Protein 7BCV (pdb70)

Secondary structure (DSSP, 8-state):
--SS-GGGSS--HHHHHHHHHHHHHHHHHH--GGGTSEEEPP--SS--EEEEEEEEEE---STT--EEEEEEEEPEEEEEEEEEEHHHHHHHTTT-S----HHHHHHHHHHHHHHHHHHHH-BTTTTBPPTTTT--SPPEEPPSSGGGHHHHHHHHHHHHHHTT--S-EEEEE-HHHHHHHHT-BSSSSBHHHHHHHHHSS--EEE-TT-SSEEEEE--SSSEEEEEEEEEEEEEEEE-SSEEEEEEEEEEEEEE--SSSEEEEE-

Organism: Brevibacterium linens (NCBI:txid1703)

Nearest PDB structures (foldseek):
  7bcv-assembly1_A  TM=1.004E+00  e=4.936E-55  Brevibacterium linens
  8dn9-assembly1_A  TM=9.738E-01  e=2.505E-32  Acidipropionibacterium acidipropionici ATCC 4875
  7oe2-assembly1_A  TM=9.614E-01  e=1.376E-31  Haliangium ochraceum DSM 14365
  7kq5-assembly1_A  TM=9.221E-01  e=4.057E-28  Thermotoga maritima MSB8
  7lil-assembly1_A  TM=8.581E-01  e=3.964E-26  Thermotoga maritima MSB8

GO terms:
  GO:0140737 encapsulin nanocompartment (C, IDA)
  GO:0140737 encapsulin nanocompartment (C, EXP)

Radius of gyration: 22.16 Å; Cα contacts (8 Å, |Δi|>4): 551; chains: 1; bounding box: 71×63×32 Å

B-factor: mean 16.83, std 9.74, range [5.9, 47.53]

Sequence (266 aa):
VNNLYRELAPIPGPAWAEIEEEARRTFKRNIAGRRIVDVAGPTGFETSAVTTGHIRDVQSETSGLQVKQRIVQEYIELRTPFTVTRQAIDDVARGSGDSDWQPVKDAATTIAMAEDRAILHGLDAAGIGGIVPGSSNAAVAIPDAVEDFADAVAQALSVLRTVGVDGPYSLLLSSAEYTKVSESTDHGYPIREHLSRQLGAGEIIWAPALEGALLVSTRGGDYELHLGQDLSIGYYSHDSETVELYLQETFGFLALTDESSVPLSL

Solvent-accessible surface area: 13448 Å² total; per-residue (Å²): 124,98,94,25,94,62,126,113,11,38,14,64,49,90,0,25,53,61,0,51,107,18,0,118,145,3,12,157,153,12,19,0,0,43,125,10,10,58,59,46,39,85,92,24,73,143,37,74,42,21,72,44,58,119,95,116,107,55,156,36,152,90,116,89,93,161,52,101,98,172,61,74,17,126,32,21,105,28,118,17,88,9,68,0,66,62,112,9,0,65,38,17,87,180,68,34,81,125,17,88,23,88,39,0,89,71,7,0,44,76,0,0,49,33,0,0,117,3,0,0,47,12,68,134,107,46,56,1,41,1,3,34,90,31,20,81,16,85,56,18,72,23,41,149,42,25,86,63,0,19,88,2,0,40,99,0,26,38,44,0,163,112,60,55,0,112,24,61,29,2,0,0,0,6,48,61,7,54,65,98,0,55,137,28,76,50,140,73,73,58,4,67,85,22,0,35,154,61,9,55,106,14,70,12,1,69,0,18,10,13,123,8,4,0,0,0,2,45,101,48,46,6,6,55,0,35,5,0,25,54,6,20,4,0,22,144,50,80,84,90,124,40,0,47,0,8,0,6,0,3,0,0,1,21,34,92,32,76,61,0,1,0,15,2,49,163

Structure (mmCIF, N/CA/C/O backbone):
data_7BCV
#
_entry.id   7BCV
#
_cell.length_a   1.00
_cell.length_b   1.00
_cell.length_c   1.00
_cell.angle_alpha   90.00
_cell.angle_beta   90.00
_cell.angle_gamma   90.00
#
_symmetry.space_group_name_H-M   'P 1'
#
loop_
_atom_site.group_PDB
_atom_site.id
_atom_site.type_symbol
_atom_site.label_atom_id
_atom_site.label_alt_id
_atom_site.label_comp_id
_atom_site.label_asym_id
_atom_site.label_entity_id
_atom_site.label_seq_id
_atom_site.pdbx_PDB_ins_code
_atom_site.Cartn_x
_atom_site.Cartn_y
_atom_site.Cartn_z
_atom_site.occupancy
_atom_site.B_iso_or_equiv
_atom_site.auth_seq_id
_atom_site.auth_comp_id
_atom_site.auth_asym_id
_atom_site.auth_atom_id
_atom_site.pdbx_PDB_model_num
ATOM 1 N N . VAL A 1 1 ? 1.402 -23.600 84.453 1.00 8.70 1 VAL A N 1
ATOM 2 C CA . VAL A 1 1 ? 0.502 -23.571 85.589 1.00 8.70 1 VAL A CA 1
ATOM 3 C C . VAL A 1 1 ? 0.637 -22.200 86.271 1.00 8.70 1 VAL A C 1
ATOM 4 O O . VAL A 1 1 ? 1.667 -21.547 86.159 1.00 8.70 1 VAL A O 1
ATOM 8 N N . ASN A 1 2 ? -0.422 -21.742 86.924 1.00 7.79 2 ASN A N 1
ATOM 9 C CA . ASN A 1 2 ? -0.408 -20.531 87.738 1.00 7.79 2 ASN A CA 1
ATOM 10 C C . ASN A 1 2 ? -0.700 -20.945 89.184 1.00 7.79 2 ASN A C 1
ATOM 11 O O . ASN A 1 2 ? -0.664 -22.130 89.508 1.00 7.79 2 ASN A O 1
ATOM 16 N N . ASN A 1 3 ? -0.952 -19.965 90.062 1.00 7.51 3 ASN A N 1
ATOM 17 C CA . ASN A 1 3 ? -1.054 -20.250 91.493 1.00 7.51 3 ASN A CA 1
ATOM 18 C C . ASN A 1 3 ? -2.273 -21.090 91.853 1.00 7.51 3 ASN A C 1
ATOM 19 O O . ASN A 1 3 ? -2.227 -21.833 92.834 1.00 7.51 3 ASN A O 1
ATOM 24 N N . LEU A 1 4 ? -3.351 -20.989 91.089 1.00 7.79 4 LEU A N 1
ATOM 25 C CA . LEU A 1 4 ? -4.369 -22.034 91.054 1.00 7.79 4 LEU A CA 1
ATOM 26 C C . LEU A 1 4 ? -3.738 -23.217 90.339 1.00 7.79 4 LEU A C 1
ATOM 27 O O . LEU A 1 4 ? -3.353 -23.118 89.175 1.00 7.79 4 LEU A O 1
ATOM 32 N N . TYR A 1 5 ? -3.604 -24.342 91.019 1.00 7.15 5 TYR A N 1
ATOM 33 C CA . TYR A 1 5 ? -2.888 -25.473 90.427 1.00 7.15 5 TYR A CA 1
ATOM 34 C C . TYR A 1 5 ? -3.890 -26.411 89.763 1.00 7.15 5 TYR A C 1
ATOM 35 O O . TYR A 1 5 ? -4.041 -27.575 90.125 1.00 7.15 5 TYR A O 1
ATOM 44 N N . ARG A 1 6 ? -4.572 -25.867 88.758 1.00 8.69 6 ARG A N 1
ATOM 45 C CA . ARG A 1 6 ? -5.728 -26.531 88.169 1.00 8.69 6 ARG A CA 1
ATOM 46 C C . ARG A 1 6 ? -5.346 -27.787 87.405 1.00 8.69 6 ARG A C 1
ATOM 47 O O . ARG A 1 6 ? -6.085 -28.772 87.441 1.00 8.69 6 ARG A O 1
ATOM 55 N N . GLU A 1 7 ? -4.187 -27.781 86.753 1.00 9.10 7 GLU A N 1
ATOM 56 C CA . GLU A 1 7 ? -3.709 -28.903 85.960 1.00 9.10 7 GLU A CA 1
ATOM 57 C C . GLU A 1 7 ? -3.298 -30.106 86.803 1.00 9.10 7 GLU A C 1
ATOM 58 O O . GLU A 1 7 ? -3.140 -31.194 86.251 1.00 9.10 7 GLU A O 1
ATOM 64 N N . LEU A 1 8 ? -3.154 -29.948 88.113 1.00 6.69 8 LEU A N 1
ATOM 65 C CA . LEU A 1 8 ? -2.871 -31.054 89.014 1.00 6.69 8 LEU A CA 1
ATOM 66 C C . LEU A 1 8 ? -4.118 -31.680 89.627 1.00 6.69 8 LEU A C 1
ATOM 67 O O . LEU A 1 8 ? -4.021 -32.761 90.207 1.00 6.69 8 LEU A O 1
ATOM 72 N N . ALA A 1 9 ? -5.269 -31.036 89.523 1.00 5.94 9 ALA A N 1
ATOM 73 C CA . ALA A 1 9 ? -6.509 -31.602 90.042 1.00 5.94 9 ALA A CA 1
ATOM 74 C C . ALA A 1 9 ? -6.948 -32.782 89.179 1.00 5.94 9 ALA A C 1
ATOM 75 O O . ALA A 1 9 ? -6.941 -32.673 87.952 1.00 5.94 9 ALA A O 1
ATOM 77 N N . PRO A 1 10 ? -7.327 -33.925 89.778 1.00 5.90 10 PRO A N 1
ATOM 78 C CA . PRO A 1 10 ? -7.877 -35.053 88.996 1.00 5.90 10 PRO A CA 1
ATOM 79 C C . PRO A 1 10 ? -9.341 -34.828 88.640 1.00 5.90 10 PRO A C 1
ATOM 80 O O . PRO A 1 10 ? -10.256 -35.509 89.093 1.00 5.90 10 PRO A O 1
ATOM 84 N N . ILE A 1 11 ? -9.572 -33.830 87.795 1.00 6.00 11 ILE A N 1
ATOM 85 C CA . ILE A 1 11 ? -10.910 -33.394 87.435 1.00 6.00 11 ILE A CA 1
ATOM 86 C C . ILE A 1 11 ? -10.912 -33.193 85.927 1.00 6.00 11 ILE A C 1
ATOM 87 O O . ILE A 1 11 ? -10.171 -32.352 85.419 1.00 6.00 11 ILE A O 1
ATOM 92 N N . PRO A 1 12 ? -11.692 -33.951 85.166 1.00 6.78 12 PRO A N 1
ATOM 93 C CA . PRO A 1 12 ? -11.787 -33.705 83.726 1.00 6.78 12 PRO A CA 1
ATOM 94 C C . PRO A 1 12 ? -12.521 -32.408 83.432 1.00 6.78 12 PRO A C 1
ATOM 95 O O . PRO A 1 12 ? -13.239 -31.861 84.267 1.00 6.78 12 PRO A O 1
ATOM 99 N N . GLY A 1 13 ? -12.281 -31.913 82.219 1.00 7.86 13 GLY A N 1
ATOM 100 C CA . GLY A 1 13 ? -12.880 -30.714 81.666 1.00 7.86 13 GLY A CA 1
ATOM 101 C C . GLY A 1 13 ? -14.370 -30.486 81.886 1.00 7.86 13 GLY A C 1
ATOM 102 O O . GLY A 1 13 ? -14.765 -29.428 82.376 1.00 7.86 13 GLY A O 1
ATOM 103 N N . PRO A 1 14 ? -15.222 -31.462 81.540 1.00 8.10 14 PRO A N 1
ATOM 104 C CA . PRO A 1 14 ? -16.663 -31.282 81.792 1.00 8.10 14 PRO A CA 1
ATOM 105 C C . PRO A 1 14 ? -17.058 -31.284 83.257 1.00 8.10 14 PRO A C 1
ATOM 106 O O . PRO A 1 14 ? -18.044 -30.628 83.601 1.00 8.10 14 PRO A O 1
ATOM 110 N N . ALA A 1 15 ? -16.343 -31.990 84.129 1.00 7.73 15 ALA A N 1
ATOM 111 C CA . ALA A 1 15 ? -16.594 -31.836 85.556 1.00 7.73 15 ALA A CA 1
ATOM 112 C C . ALA A 1 15 ? -16.155 -30.462 86.055 1.00 7.73 15 ALA A C 1
ATOM 113 O O . ALA A 1 15 ? -16.838 -29.875 86.906 1.00 7.73 15 ALA A O 1
ATOM 115 N N . TRP A 1 16 ? -15.048 -29.936 85.515 1.00 8.04 16 TRP A N 1
ATOM 116 C CA . TRP A 1 16 ? -14.628 -28.567 85.807 1.00 8.04 16 TRP A CA 1
ATOM 117 C C . TRP A 1 16 ? -15.685 -27.557 85.390 1.00 8.04 16 TRP A C 1
ATOM 118 O O . TRP A 1 16 ? -15.942 -26.598 86.118 1.00 8.04 16 TRP A O 1
ATOM 129 N N . ALA A 1 17 ? -16.294 -27.760 84.219 1.00 9.38 17 ALA A N 1
ATOM 130 C CA . ALA A 1 17 ? -17.321 -26.850 83.724 1.00 9.38 17 ALA A CA 1
ATOM 131 C C . ALA A 1 17 ? -18.550 -26.848 84.624 1.00 9.38 17 ALA A C 1
ATOM 132 O O . ALA A 1 17 ? -19.135 -25.792 84.867 1.00 9.38 17 ALA A O 1
ATOM 134 N N . GLU A 1 18 ? -18.915 -28.006 85.171 1.00 9.76 18 GLU A N 1
ATOM 135 C CA . GLU A 1 18 ? -20.067 -28.077 86.062 1.00 9.76 18 GLU A CA 1
ATOM 136 C C . GLU A 1 18 ? -19.786 -27.412 87.407 1.00 9.76 18 GLU A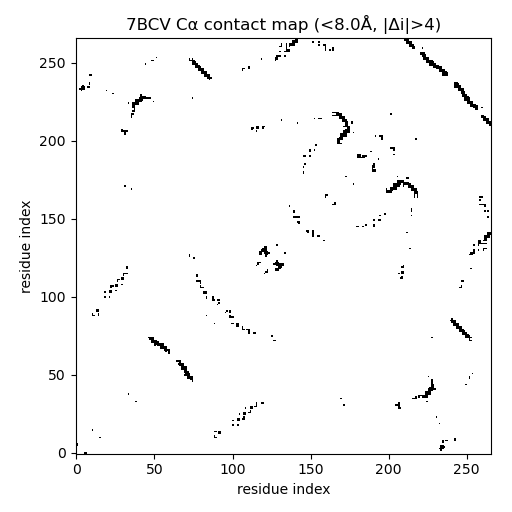 C 1
ATOM 137 O O . GLU A 1 18 ? -20.655 -26.712 87.948 1.00 9.76 18 GLU A O 1
ATOM 143 N N . ILE A 1 19 ? -18.576 -27.609 87.948 1.00 9.27 19 ILE A N 1
ATOM 144 C CA . ILE A 1 19 ? -18.196 -26.961 89.203 1.00 9.27 19 ILE A CA 1
ATOM 145 C C . ILE A 1 19 ? -18.147 -25.450 89.030 1.00 9.27 19 ILE A C 1
ATOM 146 O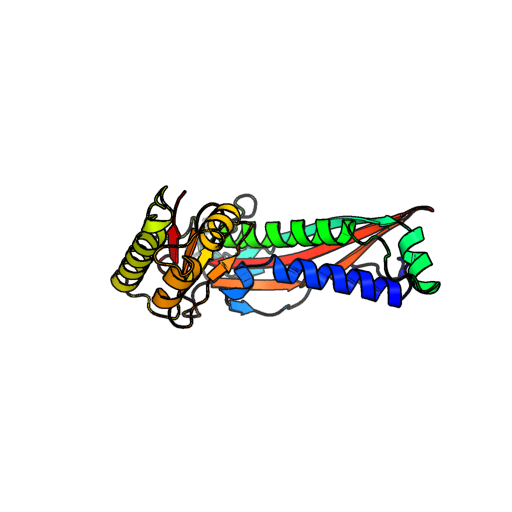 O . ILE A 1 19 ? -18.665 -24.697 89.868 1.00 9.27 19 ILE A O 1
ATOM 151 N N . GLU A 1 20 ? -17.554 -24.998 87.920 1.00 11.33 20 GLU A N 1
ATOM 152 C CA . GLU A 1 20 ? -17.513 -23.585 87.573 1.00 11.33 20 GLU A CA 1
ATOM 153 C C . GLU A 1 20 ? -18.902 -22.993 87.440 1.00 11.33 20 GLU A C 1
ATOM 154 O O . GLU A 1 20 ? -19.153 -21.911 87.962 1.00 11.33 20 GLU A O 1
ATOM 160 N N . GLU A 1 21 ? -19.818 -23.695 86.765 1.00 13.40 21 GLU A N 1
ATOM 161 C CA . GLU A 1 21 ? -21.156 -23.159 86.541 1.00 13.40 21 GLU A CA 1
ATOM 162 C C . GLU A 1 21 ? -21.934 -23.034 87.843 1.00 13.40 21 GLU A C 1
ATOM 163 O O . GLU A 1 21 ? -22.601 -22.017 88.066 1.00 13.40 21 GLU A O 1
ATOM 169 N N . GLU A 1 22 ? -21.816 -24.030 88.729 1.00 12.60 22 GLU A N 1
ATOM 170 C CA . GLU A 1 22 ? -22.466 -23.933 90.031 1.00 12.60 22 GLU A CA 1
ATOM 171 C C . GLU A 1 22 ? -21.885 -22.797 90.870 1.00 12.60 22 GLU A C 1
ATOM 172 O O . GLU A 1 22 ? -22.643 -22.034 91.485 1.00 12.60 22 GLU A O 1
ATOM 178 N N . ALA A 1 23 ? -20.554 -22.636 90.848 1.00 11.39 23 ALA A N 1
ATOM 179 C CA . ALA A 1 23 ? -19.893 -21.549 91.568 1.00 11.39 23 ALA A CA 1
ATOM 180 C C . ALA A 1 23 ? -20.338 -20.173 91.070 1.00 11.39 23 ALA A C 1
ATOM 181 O O . ALA A 1 23 ? -20.723 -19.321 91.876 1.00 11.39 23 ALA A O 1
ATOM 183 N N . ARG A 1 24 ? -20.319 -19.954 89.745 1.00 13.80 24 ARG A N 1
ATOM 184 C CA . ARG A 1 24 ? -20.709 -18.661 89.178 1.00 13.80 24 ARG A CA 1
ATOM 185 C C . ARG A 1 24 ? -22.171 -18.346 89.431 1.00 13.80 24 ARG A C 1
ATOM 186 O O . ARG A 1 24 ? -22.499 -17.219 89.810 1.00 13.80 24 ARG A O 1
ATOM 194 N N . ARG A 1 25 ? -23.048 -19.323 89.208 1.00 14.12 25 ARG A N 1
ATOM 195 C CA . ARG A 1 25 ? -24.481 -19.133 89.379 1.00 14.12 25 ARG A CA 1
ATOM 196 C C . ARG A 1 25 ? -24.843 -18.831 90.828 1.00 14.12 25 ARG A C 1
ATOM 197 O O . ARG A 1 25 ? -25.643 -17.927 91.089 1.00 14.12 25 ARG A O 1
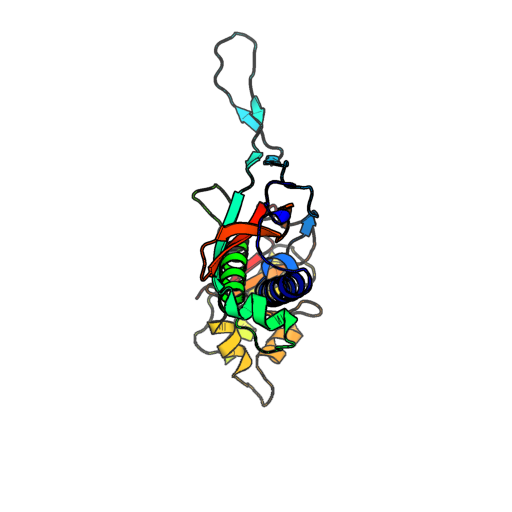ATOM 205 N N . THR A 1 26 ? -24.236 -19.540 91.784 1.00 12.46 26 THR A N 1
ATOM 206 C CA . THR A 1 26 ? -24.542 -19.282 93.183 1.00 12.46 26 THR A CA 1
ATOM 207 C C . THR A 1 26 ? -23.943 -17.962 93.652 1.00 12.46 26 THR A C 1
ATOM 208 O O . THR A 1 26 ? -24.595 -17.216 94.390 1.00 12.46 26 THR A O 1
ATOM 212 N N . PHE A 1 27 ? -22.737 -17.636 93.183 1.00 12.44 27 PHE A N 1
ATOM 213 C CA . PHE A 1 27 ? -22.069 -16.404 93.586 1.00 12.44 27 PHE A CA 1
ATOM 214 C C . PHE A 1 27 ? -22.822 -15.167 93.110 1.00 12.44 27 PHE A C 1
ATOM 215 O O . PHE A 1 27 ? -23.027 -14.230 93.885 1.00 12.44 27 PHE A O 1
ATOM 223 N N . LYS A 1 28 ? -23.260 -15.169 91.851 1.00 15.14 28 LYS A N 1
ATOM 224 C CA . LYS A 1 28 ? -23.918 -14.011 91.259 1.00 15.14 28 LYS A CA 1
ATOM 225 C C . LYS A 1 28 ? -25.256 -13.695 91.925 1.00 15.14 28 LYS A C 1
ATOM 226 O O . LYS A 1 28 ? -25.571 -12.522 92.136 1.00 15.14 28 LYS A O 1
ATOM 232 N N . ARG A 1 29 ? -26.039 -14.710 92.288 1.00 17.14 29 ARG A N 1
ATOM 233 C CA . ARG A 1 29 ? -27.308 -14.484 92.970 1.00 17.14 29 ARG A CA 1
ATOM 234 C C . ARG A 1 29 ? -27.145 -13.992 94.404 1.00 17.14 29 ARG A C 1
ATOM 235 O O . ARG A 1 29 ? -28.091 -13.429 94.952 1.00 17.14 29 ARG A O 1
ATOM 243 N N . ASN A 1 30 ? -25.983 -14.171 95.019 1.00 15.07 30 ASN A N 1
ATOM 244 C CA . ASN A 1 30 ? -25.786 -13.778 96.402 1.00 15.07 30 ASN A CA 1
ATOM 245 C C . ASN A 1 30 ? -24.952 -12.518 96.568 1.00 15.07 30 ASN A C 1
ATOM 246 O O . ASN A 1 30 ? -24.798 -12.059 97.699 1.00 15.07 30 ASN A O 1
ATOM 251 N N . ILE A 1 31 ? -24.393 -11.955 95.498 1.00 15.79 31 ILE A N 1
ATOM 252 C CA . ILE A 1 31 ? -23.659 -10.701 95.608 1.00 15.79 31 ILE A CA 1
ATOM 253 C C . ILE A 1 31 ? -24.616 -9.543 95.383 1.00 15.79 31 ILE A C 1
ATOM 254 O O . ILE A 1 31 ? -25.403 -9.535 94.429 1.00 15.79 31 ILE A O 1
ATOM 259 N N . ALA A 1 32 ? -24.579 -8.582 96.291 1.00 16.71 32 ALA A N 1
ATOM 260 C CA . ALA A 1 32 ? -25.416 -7.405 96.196 1.00 16.71 32 ALA A CA 1
ATOM 261 C C . ALA A 1 32 ? -24.626 -6.121 96.074 1.00 16.71 32 ALA A C 1
ATOM 262 O O . ALA A 1 32 ? -25.128 -5.169 95.473 1.00 16.71 32 ALA A O 1
ATOM 264 N N . GLY A 1 33 ? -23.399 -6.082 96.595 1.00 16.46 33 GLY A N 1
ATOM 265 C CA . GLY A 1 33 ? -22.602 -4.873 96.538 1.00 16.46 33 GLY A CA 1
ATOM 266 C C . GLY A 1 33 ? -22.143 -4.515 95.144 1.00 16.46 33 GLY A C 1
ATOM 267 O O . GLY A 1 33 ? -21.987 -3.337 94.832 1.00 16.46 33 GLY A O 1
ATOM 268 N N . ARG A 1 34 ? -21.977 -5.509 94.275 1.00 15.43 34 ARG A N 1
ATOM 269 C CA . ARG A 1 34 ? -21.502 -5.244 92.924 1.00 15.43 34 ARG A CA 1
ATOM 270 C C . ARG A 1 34 ? -22.535 -4.530 92.067 1.00 15.43 34 ARG A C 1
ATOM 271 O O . ARG A 1 34 ? -22.170 -3.940 91.048 1.00 15.43 34 ARG A O 1
ATOM 279 N N . ARG A 1 35 ? -23.806 -4.570 92.455 1.00 18.22 35 ARG A N 1
ATOM 280 C CA . ARG A 1 35 ? -24.863 -3.919 91.702 1.00 18.22 35 ARG A CA 1
ATOM 281 C C . ARG A 1 35 ? -24.997 -2.435 92.009 1.00 18.22 35 ARG A C 1
ATOM 282 O O . ARG A 1 35 ? -25.651 -1.722 91.246 1.00 18.22 35 ARG A O 1
ATOM 290 N N . ILE A 1 36 ? -24.385 -1.948 93.086 1.00 16.85 36 ILE A N 1
ATOM 291 C CA . ILE A 1 36 ? -24.475 -0.543 93.457 1.00 16.85 36 ILE A CA 1
ATOM 292 C C . ILE A 1 36 ? -23.134 0.170 93.413 1.00 16.85 36 ILE A C 1
ATOM 293 O O . ILE A 1 36 ? -23.096 1.391 93.547 1.00 16.85 36 ILE A O 1
ATOM 298 N N . VAL A 1 37 ? -22.043 -0.544 93.202 1.00 14.71 37 VAL A N 1
ATOM 299 C CA . VAL A 1 37 ? -20.703 0.004 93.336 1.00 14.71 37 VAL A CA 1
ATOM 300 C C . VAL A 1 37 ? -20.056 0.006 91.957 1.00 14.71 37 VAL A C 1
ATOM 301 O O . VAL A 1 37 ? -20.277 -0.916 91.166 1.00 14.71 37 VAL A O 1
ATOM 305 N N . ASP A 1 38 ? -19.334 1.081 91.633 1.00 14.80 38 ASP A N 1
ATOM 306 C CA . ASP A 1 38 ? -18.479 1.085 90.451 1.00 14.80 38 ASP A CA 1
ATOM 307 C C . ASP A 1 38 ? -17.419 -0.000 90.585 1.00 14.80 38 ASP A C 1
ATOM 308 O O . ASP A 1 38 ? -16.687 -0.038 91.574 1.00 14.80 38 ASP A O 1
ATOM 313 N N . VAL A 1 39 ? -17.354 -0.891 89.605 1.00 13.10 39 VAL A N 1
ATOM 314 C CA . VAL A 1 39 ? -16.468 -2.048 89.645 1.00 13.10 39 VAL A CA 1
ATOM 315 C C . VAL A 1 39 ? -15.363 -1.816 88.625 1.00 13.10 39 VAL A C 1
ATOM 316 O O . VAL A 1 39 ? -15.563 -2.010 87.422 1.00 13.10 39 VAL A O 1
ATOM 320 N N . ALA A 1 40 ? -14.204 -1.370 89.098 1.00 13.14 40 ALA A N 1
ATOM 321 C CA . ALA A 1 40 ? -13.004 -1.389 88.277 1.00 13.14 40 ALA A CA 1
ATOM 322 C C . ALA A 1 40 ? -12.600 -2.837 88.056 1.00 13.14 40 ALA A C 1
ATOM 323 O O . ALA A 1 40 ? -12.424 -3.587 89.020 1.00 13.14 40 ALA A O 1
ATOM 325 N N . GLY A 1 41 ? -12.491 -3.234 86.784 1.00 14.55 41 GLY A N 1
ATOM 326 C CA . GLY A 1 41 ? -12.436 -4.626 86.380 1.00 14.55 41 GLY A CA 1
ATOM 327 C C . GLY A 1 41 ? -11.227 -5.362 86.901 1.00 14.55 41 GLY A C 1
ATOM 328 O O . GLY A 1 41 ? -10.313 -4.753 87.464 1.00 14.55 41 GLY A O 1
ATOM 329 N N . PRO A 1 42 ? -11.204 -6.689 86.740 1.00 13.07 42 PRO A N 1
ATOM 330 C CA . PRO A 1 42 ? -10.118 -7.503 87.316 1.00 13.07 42 PRO A CA 1
ATOM 331 C C . PRO A 1 42 ? -8.781 -7.210 86.649 1.00 13.07 42 PRO A C 1
ATOM 332 O O . PRO A 1 42 ? -8.637 -7.329 85.433 1.00 13.07 42 PRO A O 1
ATOM 336 N N . THR A 1 43 ? -7.813 -6.783 87.453 1.00 12.07 43 THR A N 1
ATOM 337 C CA . THR A 1 43 ? -6.497 -6.414 86.959 1.00 12.07 43 THR A CA 1
ATOM 338 C C . THR A 1 43 ? -5.430 -7.457 87.265 1.00 12.07 43 THR A C 1
ATOM 339 O O . THR A 1 43 ? -4.270 -7.260 86.900 1.00 12.07 43 THR A O 1
ATOM 343 N N . GLY A 1 44 ? -5.782 -8.547 87.928 1.00 9.89 44 GLY A N 1
ATOM 344 C CA . GLY A 1 44 ? -4.888 -9.673 88.089 1.00 9.89 44 GLY A CA 1
ATOM 345 C C . GLY A 1 44 ? -4.574 -9.959 89.545 1.00 9.89 44 GLY A C 1
ATOM 346 O O . GLY A 1 44 ? -4.909 -9.205 90.450 1.00 9.89 44 GLY A O 1
ATOM 347 N N . PHE A 1 45 ? -3.909 -11.090 89.744 1.00 8.32 45 PHE A N 1
ATOM 348 C CA . PHE A 1 45 ? -3.523 -11.512 91.080 1.00 8.32 45 PHE A CA 1
ATOM 349 C C . PHE A 1 45 ? -2.384 -10.673 91.650 1.00 8.32 45 PHE A C 1
ATOM 350 O O . PHE A 1 45 ? -2.257 -10.571 92.869 1.00 8.32 45 PHE A O 1
ATOM 358 N N . GLU A 1 46 ? -1.569 -10.061 90.806 1.00 10.73 46 GLU A N 1
ATOM 359 C CA . GLU A 1 46 ? -0.374 -9.380 91.282 1.00 10.73 46 GLU A CA 1
ATOM 360 C C . GLU A 1 46 ? -0.649 -8.019 91.925 1.00 10.73 46 GLU A C 1
ATOM 361 O O . GLU A 1 46 ? 0.181 -7.558 92.713 1.00 10.73 46 GLU A O 1
ATOM 367 N N . THR A 1 47 ? -1.778 -7.374 91.634 1.00 8.56 47 THR A N 1
ATOM 368 C CA . THR A 1 47 ? -2.042 -6.065 92.217 1.00 8.56 47 THR A CA 1
ATOM 369 C C . THR A 1 47 ? -2.393 -6.180 93.695 1.00 8.56 47 THR A C 1
ATOM 370 O O . THR A 1 47 ? -3.064 -7.114 94.137 1.00 8.56 47 THR A O 1
ATOM 374 N N . SER A 1 48 ? -1.920 -5.218 94.460 1.00 7.25 48 SER A N 1
ATOM 375 C CA . SER A 1 48 ? -1.871 -5.348 95.902 1.00 7.25 48 SER A CA 1
ATOM 376 C C . SER A 1 48 ? -2.468 -4.188 96.661 1.00 7.25 48 SER A C 1
ATOM 377 O O . SER A 1 48 ? -2.739 -4.344 97.853 1.00 7.25 48 SER A O 1
ATOM 380 N N . ALA A 1 49 ? -2.686 -3.042 96.031 1.00 7.31 49 ALA A N 1
ATOM 381 C CA . ALA A 1 49 ? -3.142 -1.874 96.754 1.00 7.31 49 ALA A CA 1
ATOM 382 C C . ALA A 1 49 ? -3.834 -0.933 95.789 1.00 7.31 49 ALA A C 1
ATOM 383 O O . ALA A 1 49 ? -3.602 -0.967 94.582 1.00 7.31 49 ALA A O 1
ATOM 385 N N . VAL A 1 50 ? -4.706 -0.109 96.343 1.00 7.26 50 VAL A N 1
ATOM 386 C CA . VAL A 1 50 ? -5.261 1.053 95.669 1.00 7.26 50 VAL A CA 1
ATOM 387 C C . VAL A 1 50 ? -5.013 2.246 96.581 1.00 7.26 50 VAL A C 1
ATOM 388 O O . VAL A 1 50 ? -5.197 2.150 97.798 1.00 7.26 50 VAL A O 1
ATOM 392 N N . THR A 1 51 ? -4.495 3.331 96.008 1.00 8.10 51 THR A N 1
ATOM 393 C CA . THR A 1 51 ? -4.197 4.519 96.792 1.00 8.10 51 THR A CA 1
ATOM 394 C C . THR A 1 51 ? -5.476 5.234 97.215 1.00 8.10 51 THR A C 1
ATOM 395 O O . THR A 1 51 ? -6.508 5.172 96.546 1.00 8.10 51 THR A O 1
ATOM 399 N N . THR A 1 52 ? -5.410 5.887 98.361 1.00 8.78 52 THR A N 1
ATOM 400 C CA . THR A 1 52 ? -6.464 6.810 98.736 1.00 8.78 52 THR A CA 1
ATOM 401 C C . THR A 1 52 ? -6.168 8.232 98.287 1.00 8.78 52 THR A C 1
ATOM 402 O O . THR A 1 52 ? -7.024 9.109 98.437 1.00 8.78 52 THR A O 1
ATOM 406 N N . GLY A 1 53 ? -4.988 8.466 97.718 1.00 9.06 53 GLY A N 1
ATOM 407 C CA . GLY A 1 53 ? -4.531 9.784 97.343 1.00 9.06 53 GLY A CA 1
ATOM 408 C C . GLY A 1 53 ? -4.269 10.729 98.488 1.00 9.06 53 GLY A C 1
ATOM 409 O O . GLY A 1 53 ? -4.187 11.931 98.264 1.00 9.06 53 GLY A O 1
ATOM 410 N N . HIS A 1 54 ? -4.177 10.233 99.710 1.00 10.24 54 HIS A N 1
ATOM 411 C CA . HIS A 1 54 ? -3.883 11.050 100.872 1.00 10.24 54 HIS A CA 1
ATOM 412 C C . HIS A 1 54 ? -2.486 10.740 101.385 1.00 10.24 54 HIS A C 1
ATOM 413 O O . HIS A 1 54 ? -1.950 9.654 101.171 1.00 10.24 54 HIS A O 1
ATOM 420 N N . ILE A 1 55 ? -1.898 11.720 102.056 1.00 10.12 55 ILE A N 1
ATOM 421 C CA . ILE A 1 55 ? -0.565 11.568 102.619 1.00 10.12 55 ILE A CA 1
ATOM 422 C C . ILE A 1 55 ? -0.640 11.689 104.128 1.00 10.12 55 ILE A C 1
ATOM 423 O O . ILE A 1 55 ? -1.687 12.009 104.692 1.00 10.12 55 ILE A O 1
ATOM 428 N N . ARG A 1 56 ? 0.489 11.474 104.782 1.00 13.81 56 ARG A N 1
ATOM 429 C CA . ARG A 1 56 ? 0.579 11.432 106.228 1.00 13.81 56 ARG A CA 1
ATOM 430 C C . ARG A 1 56 ? 1.962 11.923 106.628 1.00 13.81 56 ARG A C 1
ATOM 431 O O . ARG A 1 56 ? 2.948 11.591 105.970 1.00 13.81 56 ARG A O 1
ATOM 439 N N . ASP A 1 57 ? 2.031 12.689 107.710 1.00 17.23 57 ASP A N 1
ATOM 440 C CA . ASP A 1 57 ? 3.299 13.246 108.165 1.00 17.23 57 ASP A CA 1
ATOM 441 C C . ASP A 1 57 ? 4.189 12.166 108.764 1.00 17.23 57 ASP A C 1
ATOM 442 O O . ASP A 1 57 ? 3.741 11.342 109.562 1.00 17.23 57 ASP A O 1
ATOM 447 N N . VAL A 1 58 ? 5.449 12.171 108.370 1.00 19.29 58 VAL A N 1
ATOM 448 C CA . VAL A 1 58 ? 6.457 11.268 108.907 1.00 19.29 58 VAL A CA 1
ATOM 449 C C . VAL A 1 58 ? 7.397 12.085 109.774 1.00 19.29 58 VAL A C 1
ATOM 450 O O . VAL A 1 58 ? 7.761 13.212 109.420 1.00 19.29 58 VAL A O 1
ATOM 454 N N . GLN A 1 59 ? 7.781 11.528 110.917 1.00 31.36 59 GLN A N 1
ATOM 455 C CA . GLN A 1 59 ? 8.671 12.220 111.837 1.00 31.36 59 GLN A CA 1
ATOM 456 C C . GLN A 1 59 ? 10.083 12.293 111.265 1.00 31.36 59 GLN A C 1
ATOM 457 O O . GLN A 1 59 ? 10.667 11.272 110.893 1.00 31.36 59 GLN A O 1
ATOM 463 N N . SER A 1 60 ? 10.623 13.504 111.192 1.00 34.79 60 SER A N 1
ATOM 464 C CA . SER A 1 60 ? 11.979 13.732 110.723 1.00 34.79 60 SER A CA 1
ATOM 465 C C . SER A 1 60 ? 12.621 14.812 111.580 1.00 34.79 60 SER A C 1
ATOM 466 O O . SER A 1 60 ? 11.943 15.740 112.029 1.00 34.79 60 SER A O 1
ATOM 469 N N . GLU A 1 61 ? 13.923 14.689 111.812 1.00 37.54 61 GLU A N 1
ATOM 470 C CA . GLU A 1 61 ? 14.660 15.684 112.578 1.00 37.54 61 GLU A CA 1
ATOM 471 C C . GLU A 1 61 ? 15.691 16.439 111.749 1.00 37.54 61 GLU A C 1
ATOM 472 O O . GLU A 1 61 ? 16.381 17.307 112.290 1.00 37.54 61 GLU A O 1
ATOM 478 N N . THR A 1 62 ? 15.803 16.141 110.458 1.00 31.20 62 THR A N 1
ATOM 479 C CA . THR A 1 62 ? 16.693 16.890 109.580 1.00 31.20 62 THR A CA 1
ATOM 480 C C . THR A 1 62 ? 16.139 18.290 109.345 1.00 31.20 62 THR A C 1
ATOM 481 O O . THR A 1 62 ? 14.947 18.459 109.066 1.00 31.20 62 THR A O 1
ATOM 485 N N . SER A 1 63 ? 17.004 19.294 109.474 1.00 27.66 63 SER A N 1
ATOM 486 C CA . SER A 1 63 ? 16.598 20.679 109.279 1.00 27.66 63 SER A CA 1
ATOM 487 C C . SER A 1 63 ? 16.283 20.940 107.812 1.00 27.66 63 SER A C 1
ATOM 488 O O . SER A 1 63 ? 17.074 20.609 106.927 1.00 27.66 63 SER A O 1
ATOM 491 N N . GLY A 1 64 ? 15.113 21.518 107.558 1.00 19.07 64 GLY A N 1
ATOM 492 C CA . GLY A 1 64 ? 14.723 21.837 106.202 1.00 19.07 64 GLY A CA 1
ATOM 493 C C . GLY A 1 64 ? 14.293 20.659 105.361 1.00 19.07 64 GLY A C 1
ATOM 494 O O . GLY A 1 64 ? 14.436 20.702 104.137 1.00 19.07 64 GLY A O 1
ATOM 495 N N . LEU A 1 65 ? 13.768 19.604 105.980 1.00 15.33 65 LEU A N 1
ATOM 496 C CA . LEU A 1 65 ? 13.323 18.413 105.272 1.00 15.33 65 LEU A CA 1
ATOM 497 C C . LEU A 1 65 ? 11.951 18.002 105.782 1.00 15.33 65 LEU A C 1
ATOM 498 O O . LEU A 1 65 ? 11.766 17.799 106.984 1.00 15.33 65 LEU A O 1
ATOM 503 N N . GLN A 1 66 ? 10.996 17.880 104.871 1.00 12.32 66 GLN A N 1
ATOM 504 C CA . GLN A 1 66 ? 9.650 17.435 105.196 1.00 12.32 66 GLN A CA 1
ATOM 505 C C . GLN A 1 66 ? 9.422 16.075 104.557 1.00 12.32 66 GLN A C 1
ATOM 506 O O . GLN A 1 66 ? 9.676 15.898 103.363 1.00 12.32 66 GLN A O 1
ATOM 512 N N . VAL A 1 67 ? 8.962 15.113 105.348 1.00 12.49 67 VAL A N 1
ATOM 513 C CA . VAL A 1 67 ? 8.703 13.763 104.866 1.00 12.49 67 VAL A CA 1
ATOM 514 C C . VAL A 1 67 ? 7.219 13.469 104.999 1.00 12.49 67 VAL A C 1
ATOM 515 O O . VAL A 1 67 ? 6.645 13.612 106.082 1.00 12.49 67 VAL A O 1
ATOM 519 N N . LYS A 1 68 ? 6.606 13.052 103.900 1.00 11.00 68 LYS A N 1
ATOM 520 C CA . LYS A 1 68 ? 5.254 12.524 103.887 1.00 11.00 68 LYS A CA 1
ATOM 521 C C . LYS A 1 68 ? 5.305 11.051 103.514 1.00 11.00 68 LYS A C 1
ATOM 522 O O . LYS A 1 68 ? 6.282 10.586 102.939 1.00 11.00 68 LYS A O 1
ATOM 528 N N . GLN A 1 69 ? 4.255 10.315 103.840 1.00 9.38 69 GLN A N 1
ATOM 529 C CA . GLN A 1 69 ? 4.079 8.959 103.345 1.00 9.38 69 GLN A CA 1
ATOM 530 C C . GLN A 1 69 ? 2.686 8.852 102.753 1.00 9.38 69 GLN A C 1
ATOM 531 O O . GLN A 1 69 ? 1.720 9.302 103.371 1.00 9.38 69 GLN A O 1
ATOM 537 N N . ARG A 1 70 ? 2.597 8.274 101.559 1.00 7.37 70 ARG A N 1
ATOM 538 C CA . ARG A 1 70 ? 1.321 7.969 100.927 1.00 7.37 70 ARG A CA 1
ATOM 539 C C . ARG A 1 70 ? 0.516 6.985 101.769 1.00 7.37 70 ARG A C 1
ATOM 540 O O . ARG A 1 70 ? 1.046 6.260 102.607 1.00 7.37 70 ARG A O 1
ATOM 548 N N . ILE A 1 71 ? -0.791 6.988 101.561 1.00 8.12 71 ILE A N 1
ATOM 549 C CA . ILE A 1 71 ? -1.704 6.106 102.278 1.00 8.12 71 ILE A CA 1
ATOM 550 C C . ILE A 1 71 ? -2.454 5.286 101.246 1.00 8.12 71 ILE A C 1
ATOM 551 O O . ILE A 1 71 ? -3.141 5.846 100.388 1.00 8.12 71 ILE A O 1
ATOM 556 N N . VAL A 1 72 ? -2.326 3.968 101.319 1.00 7.34 72 VAL A N 1
ATOM 557 C CA . VAL A 1 72 ? -3.038 3.082 100.411 1.00 7.34 72 VAL A CA 1
ATOM 558 C C . VAL A 1 72 ? -3.934 2.158 101.221 1.00 7.34 72 VAL A C 1
ATOM 559 O O . VAL A 1 72 ? -3.860 2.094 102.444 1.00 7.34 72 VAL A O 1
ATOM 563 N N . GLN A 1 73 ? -4.791 1.440 100.512 1.00 8.11 73 GLN A N 1
ATOM 564 C CA . GLN A 1 73 ? -5.540 0.334 101.081 1.00 8.11 73 GLN A CA 1
ATOM 565 C C . GLN A 1 73 ? -5.060 -0.951 100.431 1.00 8.11 73 GLN A C 1
ATOM 566 O O . GLN A 1 73 ? -5.228 -1.131 99.224 1.00 8.11 73 GLN A O 1
ATOM 572 N N . GLU A 1 74 ? -4.462 -1.828 101.230 1.00 7.84 74 GLU A N 1
ATOM 573 C CA . GLU A 1 74 ? -3.999 -3.115 100.738 1.00 7.84 74 GLU A CA 1
ATOM 574 C C . GLU A 1 74 ? -5.158 -4.070 100.478 1.00 7.84 74 GLU A C 1
ATOM 575 O O . GLU A 1 74 ? -6.082 -4.187 101.286 1.00 7.84 74 GLU A O 1
ATOM 581 N N . TYR A 1 75 ? -5.084 -4.758 99.344 1.00 6.66 75 TYR A N 1
ATOM 582 C CA . TYR A 1 75 ? -6.123 -5.687 98.925 1.00 6.66 75 TYR A CA 1
ATOM 583 C C . TYR A 1 75 ? -6.222 -6.864 99.884 1.00 6.66 75 TYR A C 1
ATOM 584 O O . TYR A 1 75 ? -5.232 -7.329 100.447 1.00 6.66 75 TYR A O 1
ATOM 593 N N . ILE A 1 76 ? -7.412 -7.330 100.078 1.00 7.44 76 ILE A N 1
ATOM 594 C CA . ILE A 1 76 ? -7.597 -8.537 100.857 1.00 7.44 76 ILE A CA 1
ATOM 595 C C . ILE A 1 76 ? -7.819 -9.703 99.913 1.00 7.44 76 ILE A C 1
ATOM 596 O O . ILE A 1 76 ? -8.375 -9.556 98.826 1.00 7.44 76 ILE A O 1
ATOM 601 N N . GLU A 1 77 ? -7.339 -10.867 100.326 1.00 8.70 77 GLU A N 1
ATOM 602 C CA . GLU A 1 77 ? -7.611 -12.129 99.652 1.00 8.70 77 GLU A CA 1
ATOM 603 C C . GLU A 1 77 ? -8.616 -12.907 100.485 1.00 8.70 77 GLU A C 1
ATOM 604 O O . GLU A 1 77 ? -8.377 -13.162 101.665 1.00 8.70 77 GLU A O 1
ATOM 610 N N . LEU A 1 78 ? -9.724 -13.287 99.871 1.00 8.46 78 LEU A N 1
ATOM 611 C CA . LEU A 1 78 ? -10.724 -14.139 100.495 1.00 8.46 78 LEU A CA 1
ATOM 612 C C . LEU A 1 78 ? -10.576 -15.543 99.927 1.00 8.46 78 LEU A C 1
ATOM 613 O O . LEU A 1 78 ? -10.470 -15.705 98.714 1.00 8.46 78 LEU A O 1
ATOM 618 N N . ARG A 1 79 ? -10.564 -16.549 100.794 1.00 7.72 79 ARG A N 1
ATOM 619 C CA . ARG A 1 79 ? -10.493 -17.930 100.335 1.00 7.72 79 ARG A CA 1
ATOM 620 C C . ARG A 1 79 ? -11.507 -18.801 101.063 1.00 7.72 79 ARG A C 1
ATOM 621 O O . ARG A 1 79 ? -11.517 -18.846 102.294 1.00 7.72 79 ARG A O 1
ATOM 629 N N . THR A 1 80 ? -12.348 -19.492 100.303 1.00 7.95 80 THR A N 1
ATOM 630 C CA . THR A 1 80 ? -13.279 -20.472 100.862 1.00 7.95 80 THR A CA 1
ATOM 631 C C . THR A 1 80 ? -12.974 -21.857 100.322 1.00 7.95 80 THR A C 1
ATOM 632 O O . THR A 1 80 ? -13.274 -22.137 99.147 1.00 7.95 80 THR A O 1
ATOM 636 N N . PRO A 1 81 ? -12.408 -22.750 101.122 1.00 7.83 81 PRO A N 1
ATOM 637 C CA . PRO A 1 81 ? -12.147 -24.111 100.650 1.00 7.83 81 PRO A CA 1
ATOM 638 C C . PRO A 1 81 ? -13.351 -25.033 100.769 1.00 7.83 81 PRO A C 1
ATOM 639 O O . PRO A 1 81 ? -14.162 -24.932 101.687 1.00 7.83 81 PRO A O 1
ATOM 643 N N . PHE A 1 82 ? -13.445 -25.953 99.820 1.00 6.93 82 PHE A N 1
ATOM 644 C CA . PHE A 1 82 ? -14.552 -26.886 99.747 1.00 6.93 82 PHE A CA 1
ATOM 645 C C . PHE A 1 82 ? -14.040 -28.215 99.221 1.00 6.93 82 PHE A C 1
ATOM 646 O O . PHE A 1 82 ? -13.110 -28.266 98.416 1.00 6.93 82 PHE A O 1
ATOM 654 N N . THR A 1 83 ? -14.658 -29.292 99.671 1.00 8.42 83 THR A N 1
ATOM 655 C CA . THR A 1 83 ? -14.241 -30.630 99.288 1.00 8.42 83 THR A CA 1
ATOM 656 C C . THR A 1 83 ? -15.320 -31.301 98.451 1.00 8.42 83 THR A C 1
ATOM 657 O O . THR A 1 83 ? -16.499 -31.285 98.798 1.00 8.42 83 THR A O 1
ATOM 661 N N . VAL A 1 84 ? -14.901 -31.875 97.340 1.00 8.16 84 VAL A N 1
ATOM 662 C CA . VAL A 1 84 ? -15.787 -32.510 96.382 1.00 8.16 84 VAL A CA 1
ATOM 663 C C . VAL A 1 84 ? -15.400 -33.976 96.289 1.00 8.16 84 VAL A C 1
ATOM 664 O O . VAL A 1 84 ? -14.213 -34.298 96.201 1.00 8.16 84 VAL A O 1
ATOM 668 N N . THR A 1 85 ? -16.389 -34.861 96.333 1.00 8.30 85 THR A N 1
ATOM 669 C CA . THR A 1 85 ? -16.096 -36.283 96.231 1.00 8.30 85 THR A CA 1
ATOM 670 C C . THR A 1 85 ? -15.698 -36.645 94.808 1.00 8.30 85 THR A C 1
ATOM 671 O O . THR A 1 85 ? -16.165 -36.058 93.834 1.00 8.30 85 THR A O 1
ATOM 675 N N . ARG A 1 86 ? -14.796 -37.609 94.698 1.00 8.49 86 ARG A N 1
ATOM 676 C CA . ARG A 1 86 ? -14.336 -38.014 93.386 1.00 8.49 86 ARG A CA 1
ATOM 677 C C . ARG A 1 86 ? -15.372 -38.840 92.639 1.00 8.49 86 ARG A C 1
ATOM 678 O O . ARG A 1 86 ? -15.303 -38.913 91.414 1.00 8.49 86 ARG A O 1
ATOM 686 N N . GLN A 1 87 ? -16.352 -39.414 93.346 1.00 10.73 87 GLN A N 1
ATOM 687 C CA . GLN A 1 87 ? -17.422 -40.163 92.696 1.00 10.73 87 GLN A CA 1
ATOM 688 C C . GLN A 1 87 ? -18.318 -39.261 91.849 1.00 10.73 87 GLN A C 1
ATOM 689 O O . GLN A 1 87 ? -18.706 -39.648 90.747 1.00 10.73 87 GLN A O 1
ATOM 695 N N . ALA A 1 88 ? -18.631 -38.050 92.324 1.00 9.54 88 ALA A N 1
ATOM 696 C CA . ALA A 1 88 ? -19.396 -37.098 91.515 1.00 9.54 88 ALA A CA 1
ATOM 697 C C . ALA A 1 88 ? -18.613 -36.645 90.286 1.00 9.54 88 ALA A C 1
ATOM 698 O O . ALA A 1 88 ? -19.161 -36.588 89.166 1.00 9.54 88 ALA A O 1
ATOM 700 N N . ILE A 1 89 ? -17.320 -36.363 90.487 1.00 8.32 89 ILE A N 1
ATOM 701 C CA . ILE A 1 89 ? -16.409 -35.974 89.412 1.00 8.32 89 ILE A CA 1
ATOM 702 C C . ILE A 1 89 ? -16.366 -37.048 88.332 1.00 8.32 89 ILE A C 1
ATOM 703 O O . ILE A 1 89 ? -16.565 -36.766 87.146 1.00 8.32 89 ILE A O 1
ATOM 708 N N . ASP A 1 90 ? -16.165 -38.302 88.747 1.00 9.40 90 ASP A N 1
ATOM 709 C CA . ASP A 1 90 ? -16.053 -39.425 87.823 1.00 9.40 90 ASP A CA 1
ATOM 710 C C . ASP A 1 90 ? -17.387 -39.768 87.174 1.00 9.40 90 ASP A C 1
ATOM 711 O O . ASP A 1 90 ? -17.415 -40.212 86.024 1.00 9.40 90 ASP A O 1
ATOM 716 N N . ASP A 1 91 ? -18.499 -39.541 87.877 1.00 9.88 91 ASP A N 1
ATOM 717 C CA . ASP A 1 91 ? -19.810 -39.802 87.311 1.00 9.88 91 ASP A CA 1
ATOM 718 C C . ASP A 1 91 ? -20.192 -38.825 86.217 1.00 9.88 91 ASP A C 1
ATOM 719 O O . ASP A 1 91 ? -21.049 -39.176 85.407 1.00 9.88 91 ASP A O 1
ATOM 724 N N . VAL A 1 92 ? -19.597 -37.624 86.189 1.00 8.33 92 VAL A N 1
ATOM 725 C CA . VAL A 1 92 ? -19.808 -36.702 85.063 1.00 8.33 92 VAL A CA 1
ATOM 726 C C . VAL A 1 92 ? -19.467 -37.366 83.718 1.00 8.33 92 VAL A C 1
ATOM 727 O O . VAL A 1 92 ? -20.221 -37.243 82.744 1.00 8.33 92 VAL A O 1
ATOM 731 N N . ALA A 1 93 ? -18.383 -38.145 83.663 1.00 8.52 93 ALA A N 1
ATOM 732 C CA . ALA A 1 93 ? -18.004 -38.814 82.419 1.00 8.52 93 ALA A CA 1
ATOM 733 C C . ALA A 1 93 ? -18.879 -40.018 82.076 1.00 8.52 93 ALA A C 1
ATOM 734 O O . ALA A 1 93 ? -18.846 -40.478 80.934 1.00 8.52 93 ALA A O 1
ATOM 736 N N . ARG A 1 94 ? -19.640 -40.556 83.026 1.00 9.03 94 ARG A N 1
ATOM 737 C CA . ARG A 1 94 ? -20.611 -41.600 82.733 1.00 9.03 94 ARG A CA 1
ATOM 738 C C . ARG A 1 94 ? -21.967 -41.050 82.319 1.00 9.03 94 ARG A C 1
ATOM 739 O O . ARG A 1 94 ? -22.885 -41.834 82.063 1.00 9.03 94 ARG A O 1
ATOM 747 N N . GLY A 1 95 ? -22.111 -39.732 82.241 1.00 9.58 95 GLY A N 1
ATOM 748 C CA . GLY A 1 95 ? -23.356 -39.119 81.842 1.00 9.58 95 GLY A CA 1
ATOM 749 C C . GLY A 1 95 ? -24.288 -38.740 82.965 1.00 9.58 95 GLY A C 1
ATOM 750 O O . GLY A 1 95 ? -25.478 -38.552 82.712 1.00 9.58 95 GLY A O 1
ATOM 751 N N . SER A 1 96 ? -23.803 -38.658 84.199 1.00 10.53 96 SER A N 1
ATOM 752 C CA . SER A 1 96 ? -24.635 -38.194 85.304 1.00 10.53 96 SER A CA 1
ATOM 753 C C . SER A 1 96 ? -24.963 -36.713 85.167 1.00 10.53 96 SER A C 1
ATOM 754 O O . SER A 1 96 ? -24.131 -35.909 84.745 1.00 10.53 96 SER A O 1
ATOM 757 N N . GLY A 1 97 ? -26.185 -36.359 85.545 1.00 12.62 97 GLY A N 1
ATOM 758 C CA . GLY A 1 97 ? -26.627 -34.983 85.532 1.00 12.62 97 GLY A CA 1
ATOM 759 C C . GLY A 1 97 ? -27.057 -34.521 86.903 1.00 12.62 97 GLY A C 1
ATOM 760 O O . GLY A 1 97 ? -27.678 -33.467 87.043 1.00 12.62 97 GLY A O 1
ATOM 761 N N . ASP A 1 98 ? -26.719 -35.295 87.926 1.00 13.22 98 ASP A N 1
ATOM 762 C CA . ASP A 1 98 ? -27.101 -34.986 89.294 1.00 13.22 98 ASP A CA 1
ATOM 763 C C . ASP A 1 98 ? -25.937 -35.197 90.255 1.00 13.22 98 ASP A C 1
ATOM 764 O O . ASP A 1 98 ? -26.126 -35.613 91.402 1.00 13.22 98 ASP A O 1
ATOM 769 N N . SER A 1 99 ? -24.722 -34.895 89.804 1.00 12.01 99 SER A N 1
ATOM 770 C CA . SER A 1 99 ? -23.547 -34.965 90.665 1.00 12.01 99 SER A CA 1
ATOM 771 C C . SER A 1 99 ? -23.640 -33.932 91.778 1.00 12.01 99 SER A C 1
ATOM 772 O O . SER A 1 99 ? -24.082 -32.804 91.561 1.00 12.01 99 SER A O 1
ATOM 775 N N . ASP A 1 100 ? -23.227 -34.326 92.976 1.00 12.28 100 ASP A N 1
ATOM 776 C CA . ASP A 1 100 ? -23.402 -33.483 94.157 1.00 12.28 100 ASP A CA 1
ATOM 777 C C . ASP A 1 100 ? -22.388 -32.347 94.142 1.00 12.28 100 ASP A C 1
ATOM 778 O O . ASP A 1 100 ? -21.205 -32.548 94.412 1.00 12.28 100 ASP A O 1
ATOM 783 N N . TRP A 1 101 ? -22.855 -31.140 93.827 1.00 10.27 101 TRP A N 1
ATOM 784 C CA . TRP A 1 101 ? -22.031 -29.942 93.911 1.00 10.27 101 TRP A CA 1
ATOM 785 C C . TRP A 1 101 ? -22.487 -28.999 95.021 1.00 10.27 101 TRP A C 1
ATOM 786 O O . TRP A 1 101 ? -22.155 -27.814 94.984 1.00 10.27 101 TRP A O 1
ATOM 797 N N . GLN A 1 102 ? -23.267 -29.500 95.978 1.00 10.78 102 GLN A N 1
ATOM 798 C CA . GLN A 1 102 ? -23.607 -28.732 97.178 1.00 10.78 102 GLN A CA 1
ATOM 799 C C . GLN A 1 102 ? -22.422 -28.152 97.965 1.00 10.78 102 GLN A C 1
ATOM 800 O O . GLN A 1 102 ? -22.582 -27.037 98.490 1.00 10.78 102 GLN A O 1
ATOM 806 N N . PRO A 1 103 ? -21.241 -28.803 98.092 1.00 9.33 103 PRO A N 1
ATOM 807 C CA . PRO A 1 103 ? -20.109 -28.085 98.712 1.00 9.33 103 PRO A CA 1
ATOM 808 C C . PRO A 1 103 ? -19.654 -26.847 97.959 1.00 9.33 103 PRO A C 1
ATOM 809 O O . PRO A 1 103 ? -19.259 -25.865 98.599 1.00 9.33 103 PRO A O 1
ATOM 813 N N . VAL A 1 104 ? -19.729 -26.843 96.629 1.00 8.94 104 VAL A N 1
ATOM 814 C CA . VAL A 1 104 ? -19.226 -25.674 95.921 1.00 8.94 104 VAL A CA 1
ATOM 815 C C . VAL A 1 104 ? -20.253 -24.561 96.061 1.00 8.94 104 VAL A C 1
ATOM 816 O O . VAL A 1 104 ? -19.893 -23.387 96.148 1.00 8.94 104 VAL A O 1
ATOM 820 N N . LYS A 1 105 ? -21.531 -24.936 96.168 1.00 11.15 105 LYS A N 1
ATOM 821 C CA . LYS A 1 105 ? -22.603 -23.974 96.360 1.00 11.15 105 LYS A CA 1
ATOM 822 C C . LYS A 1 105 ? -22.514 -23.327 97.734 1.00 11.15 105 LYS A C 1
ATOM 823 O O . LYS A 1 105 ? -22.702 -22.112 97.865 1.00 11.15 105 LYS A O 1
ATOM 829 N N . ASP A 1 106 ? -22.180 -24.123 98.755 1.00 11.17 106 ASP A N 1
ATOM 830 C CA . ASP A 1 106 ? -21.987 -23.587 100.097 1.00 11.17 106 ASP A CA 1
ATOM 831 C C . ASP A 1 106 ? -20.777 -22.664 100.152 1.00 11.17 106 ASP A C 1
ATOM 832 O O . ASP A 1 106 ? -20.834 -21.599 100.775 1.00 11.17 106 ASP A O 1
ATOM 837 N N . ALA A 1 107 ? -19.698 -23.035 99.456 1.00 9.23 107 ALA A N 1
ATOM 838 C CA . ALA A 1 107 ? -18.513 -22.188 99.386 1.00 9.23 107 ALA A CA 1
ATOM 839 C C . ALA A 1 107 ? -18.783 -20.887 98.631 1.00 9.23 107 ALA A C 1
ATOM 840 O O . ALA A 1 107 ? -18.283 -19.829 99.027 1.00 9.23 107 ALA A O 1
ATOM 842 N N . ALA A 1 108 ? -19.568 -20.940 97.551 1.00 9.30 108 ALA A N 1
ATOM 843 C CA . ALA A 1 108 ? -19.872 -19.734 96.790 1.00 9.30 108 ALA A CA 1
ATOM 844 C C . ALA A 1 108 ? -20.766 -18.797 97.584 1.00 9.30 108 ALA A C 1
ATOM 845 O O . ALA A 1 108 ? -20.577 -17.577 97.541 1.00 9.30 108 ALA A O 1
ATOM 847 N N . THR A 1 109 ? -21.701 -19.364 98.353 1.00 10.54 109 THR A N 1
ATOM 848 C CA . THR A 1 109 ? -22.528 -18.578 99.257 1.00 10.54 109 THR A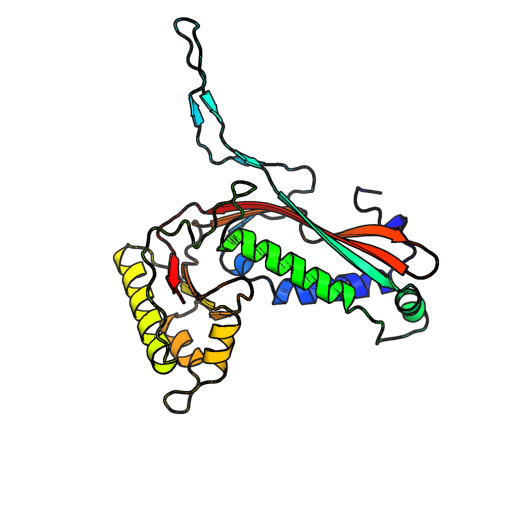 CA 1
ATOM 849 C C . THR A 1 109 ? -21.687 -17.903 100.333 1.00 10.54 109 THR A C 1
ATOM 850 O O . THR A 1 109 ? -21.862 -16.709 100.599 1.00 10.54 109 THR A O 1
ATOM 854 N N . THR A 1 110 ? -20.723 -18.637 100.905 1.00 10.26 110 THR A N 1
ATOM 855 C CA . THR A 1 110 ? -19.855 -18.088 101.945 1.00 10.26 110 THR A CA 1
ATOM 856 C C . THR A 1 110 ? -18.961 -16.964 101.416 1.00 10.26 110 THR A C 1
ATOM 857 O O . THR A 1 110 ? -18.846 -15.913 102.055 1.00 10.26 110 THR A O 1
ATOM 861 N N . ILE A 1 111 ? -18.370 -17.137 100.234 1.00 9.04 111 ILE A N 1
ATOM 862 C CA . ILE A 1 111 ? -17.466 -16.106 99.733 1.00 9.04 111 ILE A CA 1
ATOM 863 C C . ILE A 1 111 ? -18.244 -14.879 99.233 1.00 9.04 111 ILE A C 1
ATOM 864 O O . ILE A 1 111 ? -17.790 -13.744 99.423 1.00 9.04 111 ILE A O 1
ATOM 869 N N . ALA A 1 112 ? -19.455 -15.068 98.683 1.00 11.51 112 ALA A N 1
ATOM 870 C CA . ALA A 1 112 ? -20.286 -13.938 98.283 1.00 11.51 112 ALA A CA 1
ATOM 871 C C . ALA A 1 112 ? -20.762 -13.144 99.492 1.00 11.51 112 ALA A C 1
ATOM 872 O O . ALA A 1 112 ? -20.778 -11.905 99.466 1.00 11.51 112 ALA A O 1
ATOM 874 N N . MET A 1 113 ? -21.093 -13.843 100.577 1.00 15.25 113 MET A N 1
ATOM 875 C CA . MET A 1 113 ? -21.513 -13.163 101.791 1.00 15.25 113 MET A CA 1
ATOM 876 C C . MET A 1 113 ? -20.347 -12.464 102.473 1.00 15.25 113 MET A C 1
ATOM 877 O O . MET A 1 113 ? -20.534 -11.389 103.037 1.00 15.25 113 MET A O 1
ATOM 882 N N . ALA A 1 114 ? -19.139 -13.023 102.385 1.00 12.66 114 ALA A N 1
ATOM 883 C CA . ALA A 1 114 ? -17.964 -12.348 102.925 1.00 12.66 114 ALA A CA 1
ATOM 884 C C . ALA A 1 114 ? -17.626 -11.094 102.131 1.00 12.66 114 ALA A C 1
ATOM 885 O O . ALA A 1 114 ? -17.239 -10.074 102.713 1.00 12.66 114 ALA A O 1
ATOM 887 N N . GLU A 1 115 ? -17.786 -11.145 100.809 1.00 13.74 115 GLU A N 1
ATOM 888 C CA . GLU A 1 115 ? -17.494 -9.976 99.988 1.00 13.74 115 GLU A CA 1
ATOM 889 C C . GLU A 1 115 ? -18.488 -8.850 100.255 1.00 13.74 115 GLU A C 1
ATOM 890 O O . GLU A 1 115 ? -18.086 -7.690 100.432 1.00 13.74 115 GLU A O 1
ATOM 896 N N . ASP A 1 116 ? -19.784 -9.179 100.325 1.00 16.15 116 ASP A N 1
ATOM 897 C CA . ASP A 1 116 ? -20.770 -8.156 100.657 1.00 16.15 116 ASP A CA 1
ATOM 898 C C . ASP A 1 116 ? -20.654 -7.683 102.095 1.00 16.15 116 ASP A C 1
ATOM 899 O O . ASP A 1 116 ? -20.944 -6.525 102.373 1.00 16.15 116 ASP A O 1
ATOM 904 N N . ARG A 1 117 ? -20.210 -8.539 103.013 1.00 16.77 117 ARG A N 1
ATOM 905 C CA . ARG A 1 117 ? -20.004 -8.094 104.381 1.00 16.77 117 ARG A CA 1
ATOM 906 C C . ARG A 1 117 ? -18.824 -7.141 104.485 1.00 16.77 117 ARG A C 1
ATOM 907 O O . ARG A 1 117 ? -18.846 -6.227 105.310 1.00 16.77 117 ARG A O 1
ATOM 915 N N . ALA A 1 118 ? -17.799 -7.329 103.653 1.00 14.57 118 ALA A N 1
ATOM 916 C CA . ALA A 1 118 ? -16.696 -6.374 103.622 1.00 14.57 118 ALA A CA 1
ATOM 917 C C . ALA A 1 118 ? -17.122 -5.053 102.995 1.00 14.57 118 ALA A C 1
ATOM 918 O O . ALA A 1 118 ? -16.751 -3.987 103.487 1.00 14.57 118 ALA A O 1
ATOM 920 N N . ILE A 1 119 ? -17.901 -5.103 101.914 1.00 13.62 119 ILE A N 1
ATOM 921 C CA . ILE A 1 119 ? -18.302 -3.872 101.234 1.00 13.62 119 ILE A CA 1
ATOM 922 C C . ILE A 1 119 ? -19.312 -3.086 102.072 1.00 13.62 119 ILE A C 1
ATOM 923 O O . ILE A 1 119 ? -19.182 -1.872 102.248 1.00 13.62 119 ILE A O 1
ATOM 928 N N . LEU A 1 120 ? -20.304 -3.766 102.636 1.00 15.56 120 LEU A N 1
ATOM 929 C CA . LEU A 1 120 ? -21.413 -3.066 103.272 1.00 15.56 120 LEU A CA 1
ATOM 930 C C . LEU A 1 120 ? -21.108 -2.679 104.714 1.00 15.56 120 LEU A C 1
ATOM 931 O O . LEU A 1 120 ? -21.365 -1.542 105.111 1.00 15.56 120 LEU A O 1
ATOM 936 N N . HIS A 1 121 ? -20.566 -3.589 105.514 1.00 17.81 121 HIS A N 1
ATOM 937 C CA . HIS A 1 121 ? -20.322 -3.310 106.921 1.00 17.81 121 HIS A CA 1
ATOM 938 C C . HIS A 1 121 ? -18.855 -3.141 107.269 1.00 17.81 121 HIS A C 1
ATOM 939 O O . HIS A 1 121 ? -18.540 -2.910 108.437 1.00 17.81 121 HIS A O 1
ATOM 946 N N . GLY A 1 122 ? -17.956 -3.234 106.305 1.00 17.16 122 GLY A N 1
ATOM 947 C CA . GLY A 1 122 ? -16.553 -3.039 106.573 1.00 17.16 122 GLY A CA 1
ATOM 948 C C . GLY A 1 122 ? -15.870 -4.282 107.112 1.00 17.16 122 GLY A C 1
ATOM 949 O O . GLY A 1 122 ? -16.498 -5.255 107.521 1.00 17.16 122 GLY A O 1
ATOM 950 N N . LEU A 1 123 ? -14.544 -4.230 107.102 1.00 18.56 123 LEU A N 1
ATOM 951 C CA . LEU A 1 123 ? -13.696 -5.276 107.669 1.00 18.56 123 LEU A CA 1
ATOM 952 C C . LEU A 1 123 ? -12.585 -4.553 108.422 1.00 18.56 123 LEU A C 1
ATOM 953 O O . LEU A 1 123 ? -11.562 -4.189 107.840 1.00 18.56 123 LEU A O 1
ATOM 958 N N . ASP A 1 124 ? -12.806 -4.333 109.716 1.00 22.25 124 ASP A N 1
ATOM 959 C CA . ASP A 1 124 ? -11.950 -3.462 110.509 1.00 22.25 124 ASP A CA 1
ATOM 960 C C . ASP A 1 124 ? -10.617 -4.093 110.865 1.00 22.25 124 ASP A C 1
ATOM 961 O O . ASP A 1 124 ? -9.666 -3.363 111.158 1.00 22.25 124 ASP A O 1
ATOM 966 N N . ALA A 1 125 ? -10.512 -5.422 110.813 1.00 20.68 125 ALA A N 1
ATOM 967 C CA . ALA A 1 125 ? -9.222 -6.077 110.981 1.00 20.68 125 ALA A CA 1
ATOM 968 C C . ALA A 1 125 ? -8.300 -5.864 109.784 1.00 20.68 125 ALA A C 1
ATOM 969 O O . ALA A 1 125 ? -7.109 -6.170 109.879 1.00 20.68 125 ALA A O 1
ATOM 971 N N . ALA A 1 126 ? -8.816 -5.354 108.666 1.00 16.96 126 ALA A N 1
ATOM 972 C CA . ALA A 1 126 ? -8.016 -5.016 107.500 1.00 16.96 126 ALA A CA 1
ATOM 973 C C . ALA A 1 126 ? -8.135 -3.553 107.097 1.00 16.96 126 ALA A C 1
ATOM 974 O O . ALA A 1 126 ? -7.526 -3.143 106.106 1.00 16.96 126 ALA A O 1
ATOM 976 N N . GLY A 1 127 ? -8.886 -2.753 107.845 1.00 17.48 127 GLY A N 1
ATOM 977 C CA . GLY A 1 127 ? -9.036 -1.356 107.515 1.00 17.48 127 GLY A CA 1
ATOM 978 C C . GLY A 1 127 ? -9.905 -1.072 106.316 1.00 17.48 127 GLY A C 1
ATOM 979 O O . GLY A 1 127 ? -9.708 -0.046 105.663 1.00 17.48 127 GLY A O 1
ATOM 980 N N . ILE A 1 128 ? -10.839 -1.962 105.987 1.00 16.22 128 ILE A N 1
ATOM 981 C CA . ILE A 1 128 ? -11.851 -1.677 104.977 1.00 16.22 128 ILE A CA 1
ATOM 982 C C . ILE A 1 128 ? -13.016 -0.955 105.640 1.00 16.22 128 ILE A C 1
ATOM 983 O O . ILE A 1 128 ? -13.611 -1.459 106.599 1.00 16.22 128 ILE A O 1
ATOM 988 N N . GLY A 1 129 ? -13.346 0.229 105.128 1.00 15.27 129 GLY A N 1
ATOM 989 C CA . GLY A 1 129 ? -14.490 0.973 105.612 1.00 15.27 129 GLY A CA 1
ATOM 990 C C . GLY A 1 129 ? -15.710 0.650 104.776 1.00 15.27 129 GLY A C 1
ATOM 991 O O . GLY A 1 129 ? -15.705 0.834 103.558 1.00 15.27 129 GLY A O 1
ATOM 992 N N . GLY A 1 130 ? -16.752 0.158 105.434 1.00 15.85 130 GLY A N 1
ATOM 993 C CA . GLY A 1 130 ? -17.981 -0.169 104.747 1.00 15.85 130 GLY A CA 1
ATOM 994 C C . GLY A 1 130 ? -18.882 1.028 104.487 1.00 15.85 130 GLY A C 1
ATOM 995 O O . GLY A 1 130 ? -18.721 2.094 105.070 1.00 15.85 130 GLY A O 1
ATOM 996 N N . ILE A 1 131 ? -19.856 0.805 103.602 1.00 14.72 131 ILE A N 1
ATOM 997 C CA . ILE A 1 131 ? -20.826 1.833 103.238 1.00 14.72 131 ILE A CA 1
ATOM 998 C C . ILE A 1 131 ? -21.690 2.216 104.437 1.00 14.72 131 ILE A C 1
ATOM 999 O O . ILE A 1 131 ? -21.919 3.402 104.696 1.00 14.72 131 ILE A O 1
ATOM 1004 N N . VAL A 1 132 ? -22.142 1.235 105.209 1.00 16.42 132 VAL A N 1
ATOM 1005 C CA . VAL A 1 132 ? -23.048 1.496 106.327 1.00 16.42 132 VAL A CA 1
ATOM 1006 C C . VAL A 1 132 ? -22.362 2.219 107.494 1.00 16.42 132 VAL A C 1
ATOM 1007 O O . VAL A 1 132 ? -22.907 3.244 107.924 1.00 16.42 132 VAL A O 1
ATOM 1011 N N . PRO A 1 133 ? -21.198 1.807 108.041 1.00 17.54 133 PRO A N 1
ATOM 1012 C CA . PRO A 1 133 ? -20.616 2.619 109.127 1.00 17.54 133 PRO A CA 1
ATOM 1013 C C . PRO A 1 133 ? -19.992 3.925 108.663 1.00 17.54 133 PRO A C 1
ATOM 1014 O O . PRO A 1 133 ? -19.812 4.827 109.489 1.00 17.54 133 PRO A O 1
ATOM 1018 N N . GLY A 1 134 ? -19.683 4.061 107.385 1.00 17.28 134 GLY A N 1
ATOM 1019 C CA . GLY A 1 134 ? -19.184 5.298 106.842 1.00 17.28 134 GLY A CA 1
ATOM 1020 C C . GLY A 1 134 ? -20.239 6.287 106.427 1.00 17.28 134 GLY A C 1
ATOM 1021 O O . GLY A 1 134 ? -19.892 7.349 105.911 1.00 17.28 134 GLY A O 1
ATOM 1022 N N . SER A 1 135 ? -21.518 5.987 106.627 1.00 17.85 135 SER A N 1
ATOM 1023 C CA . SER A 1 135 ? -22.574 6.892 106.204 1.00 17.85 135 SER A CA 1
ATOM 1024 C C . SER A 1 135 ? -22.682 8.056 107.178 1.00 17.85 135 SER A C 1
ATOM 1025 O O . SER A 1 135 ? -22.761 7.860 108.393 1.00 17.85 135 SER A O 1
ATOM 1028 N N . SER A 1 136 ? -22.674 9.271 106.640 1.00 19.04 136 SER A N 1
ATOM 1029 C CA . SER A 1 136 ? -22.827 10.452 107.472 1.00 19.04 136 SER A CA 1
ATOM 1030 C C . SER A 1 136 ? -24.286 10.757 107.780 1.00 19.04 136 SER A C 1
ATOM 1031 O O . SER A 1 136 ? -24.563 11.553 108.681 1.00 19.04 136 SER A O 1
ATOM 1034 N N . ASN A 1 137 ? -25.217 10.133 107.067 1.00 19.19 137 ASN A N 1
ATOM 1035 C CA . ASN A 1 137 ? -26.634 10.295 107.349 1.00 19.19 137 ASN A CA 1
ATOM 1036 C C . ASN A 1 137 ? -27.040 9.401 108.509 1.00 19.19 137 ASN A C 1
ATOM 1037 O O . ASN A 1 137 ? -26.562 8.271 108.637 1.00 19.19 137 ASN A O 1
ATOM 1042 N N . ALA A 1 138 ? -27.913 9.917 109.366 1.00 22.70 138 ALA A N 1
ATOM 1043 C CA . ALA A 1 138 ? -28.391 9.138 110.493 1.00 22.70 138 ALA A CA 1
ATOM 1044 C C . ALA A 1 138 ? -29.316 8.024 110.015 1.00 22.70 138 ALA A C 1
ATOM 1045 O O . ALA A 1 138 ? -29.888 8.075 108.925 1.00 22.70 138 ALA A O 1
ATOM 1047 N N . ALA A 1 139 ? -29.454 7.004 110.851 1.00 24.65 139 ALA A N 1
ATOM 1048 C CA . ALA A 1 139 ? -30.258 5.844 110.505 1.00 24.65 139 ALA A CA 1
ATOM 1049 C C . ALA A 1 139 ? -31.740 6.132 110.711 1.00 24.65 139 ALA A C 1
ATOM 1050 O O . ALA A 1 139 ? -32.161 6.525 111.801 1.00 24.65 139 ALA A O 1
ATOM 1052 N N . VAL A 1 140 ? -32.525 5.944 109.657 1.00 25.65 140 VAL A N 1
ATOM 1053 C CA . VAL A 1 140 ? -33.980 5.970 109.742 1.00 25.65 140 VAL A CA 1
ATOM 1054 C C . VAL A 1 140 ? -34.448 4.618 110.264 1.00 25.65 140 VAL A C 1
ATOM 1055 O O . VAL A 1 140 ? -34.098 3.577 109.706 1.00 25.65 140 VAL A O 1
ATOM 1059 N N . ALA A 1 141 ? -35.227 4.627 111.338 1.00 30.21 141 ALA A N 1
ATOM 1060 C CA . ALA A 1 141 ? -35.599 3.387 112.007 1.00 30.21 141 ALA A CA 1
ATOM 1061 C C . ALA A 1 141 ? -36.645 2.623 111.203 1.00 30.21 141 ALA A C 1
ATOM 1062 O O . ALA A 1 141 ? -37.655 3.192 110.780 1.00 30.21 141 ALA A O 1
ATOM 1064 N N . ILE A 1 142 ? -36.385 1.338 110.982 1.00 31.91 142 ILE A N 1
ATOM 1065 C CA . ILE A 1 142 ? -37.340 0.431 110.352 1.00 31.91 142 ILE A CA 1
ATOM 1066 C C . ILE A 1 142 ? -38.483 0.219 111.334 1.00 31.91 142 ILE A C 1
ATOM 1067 O O . ILE A 1 142 ? -38.242 -0.114 112.502 1.00 31.91 142 ILE A O 1
ATOM 1072 N N . PRO A 1 143 ? -39.726 0.438 110.926 1.00 36.94 143 PRO A N 1
ATOM 1073 C CA . PRO A 1 143 ? -40.853 0.140 111.810 1.00 36.94 143 PRO A CA 1
ATOM 1074 C C . PRO A 1 143 ? -41.095 -1.357 111.899 1.00 36.94 143 PRO A C 1
ATOM 1075 O O . PRO A 1 143 ? -40.738 -2.131 111.011 1.00 36.94 143 PRO A O 1
ATOM 1079 N N . ASP A 1 144 ? -41.717 -1.758 113.006 1.00 41.58 144 ASP A N 1
ATOM 1080 C CA . ASP A 1 144 ? -42.004 -3.171 113.224 1.00 41.58 144 ASP A CA 1
ATOM 1081 C C . ASP A 1 144 ? -43.171 -3.643 112.365 1.00 41.58 144 ASP A C 1
ATOM 1082 O O . ASP A 1 144 ? -43.287 -4.836 112.064 1.00 41.58 144 ASP A O 1
ATOM 1087 N N . ALA A 1 145 ? -44.043 -2.728 111.965 1.00 40.18 145 ALA A N 1
ATOM 1088 C CA . ALA A 1 145 ? -45.083 -3.056 111.006 1.00 40.18 145 ALA A CA 1
ATOM 1089 C C . ALA A 1 145 ? -44.541 -2.894 109.595 1.00 40.18 145 ALA A C 1
ATOM 1090 O O . ALA A 1 145 ? -43.904 -1.890 109.272 1.00 40.18 145 ALA A O 1
ATOM 1092 N N . VAL A 1 146 ? -44.801 -3.892 108.750 1.00 38.63 146 VAL A N 1
ATOM 1093 C CA . VAL A 1 146 ? -44.326 -3.839 107.373 1.00 38.63 146 VAL A CA 1
ATOM 1094 C C . VAL A 1 146 ? -45.132 -2.841 106.545 1.00 38.63 146 VAL A C 1
ATOM 1095 O O . VAL A 1 146 ? -44.659 -2.374 105.502 1.00 38.63 146 VAL A O 1
ATOM 1099 N N . GLU A 1 147 ? -46.309 -2.440 107.017 1.00 41.03 147 GLU A N 1
ATOM 1100 C CA . GLU A 1 147 ? -47.110 -1.439 106.326 1.00 41.03 147 GLU A CA 1
ATOM 1101 C C . GLU A 1 147 ? -46.562 -0.021 106.455 1.00 41.03 147 GLU A C 1
ATOM 1102 O O . GLU A 1 147 ? -47.033 0.866 105.739 1.00 41.03 147 GLU A O 1
ATOM 1108 N N . ASP A 1 148 ? -45.579 0.213 107.322 1.00 37.19 148 ASP A N 1
ATOM 1109 C CA . ASP A 1 148 ? -44.956 1.523 107.471 1.00 37.19 148 ASP A CA 1
ATOM 1110 C C . ASP A 1 148 ? -43.571 1.592 106.836 1.00 37.19 148 ASP A C 1
ATOM 1111 O O . ASP A 1 148 ? -42.926 2.651 106.883 1.00 37.19 148 ASP A O 1
ATOM 1116 N N . PHE A 1 149 ? -43.109 0.490 106.236 1.00 31.28 149 PHE A N 1
ATOM 1117 C CA . PHE A 1 149 ? -41.771 0.459 105.666 1.00 31.28 149 PHE A CA 1
ATOM 1118 C C . PHE A 1 149 ? -41.653 1.364 104.449 1.00 31.28 149 PHE A C 1
ATOM 1119 O O . PHE A 1 149 ? -40.592 1.957 104.231 1.00 31.28 149 PHE A O 1
ATOM 1127 N N . ALA A 1 150 ? -42.727 1.502 103.667 1.00 30.40 150 ALA A N 1
ATOM 1128 C CA . ALA A 1 150 ? -42.720 2.448 102.556 1.00 30.40 150 ALA A CA 1
ATOM 1129 C C . ALA A 1 150 ? -42.593 3.885 103.051 1.00 30.40 150 ALA A C 1
ATOM 1130 O O . ALA A 1 150 ? -41.929 4.708 102.412 1.00 30.40 150 ALA A O 1
ATOM 1132 N N . ASP A 1 151 ? -43.168 4.188 104.216 1.00 31.16 151 ASP A N 1
ATOM 1133 C CA . ASP A 1 151 ? -42.982 5.501 104.819 1.00 31.16 151 ASP A CA 1
ATOM 1134 C C . ASP A 1 151 ? -41.558 5.713 105.309 1.00 31.16 151 ASP A C 1
ATOM 1135 O O . ASP A 1 151 ? -41.024 6.819 105.166 1.00 31.16 151 ASP A O 1
ATOM 1140 N N . ALA A 1 152 ? -40.921 4.672 105.857 1.00 27.54 152 ALA A N 1
ATOM 1141 C CA . ALA A 1 152 ? -39.510 4.791 106.224 1.00 27.54 152 ALA A CA 1
ATOM 1142 C C . ALA A 1 152 ? -38.624 4.996 104.995 1.00 27.54 152 ALA A C 1
ATOM 1143 O O . ALA A 1 152 ? -37.663 5.776 105.035 1.00 27.54 152 ALA A O 1
ATOM 1145 N N . VAL A 1 153 ? -38.952 4.332 103.887 1.00 25.63 153 VAL A N 1
ATOM 1146 C CA . VAL A 1 153 ? -38.182 4.505 102.660 1.00 25.63 153 VAL A CA 1
ATOM 1147 C C . VAL A 1 153 ? -38.390 5.905 102.080 1.00 25.63 153 VAL A C 1
ATOM 1148 O O . VAL A 1 153 ? -37.437 6.524 101.597 1.00 25.63 153 VAL A O 1
ATOM 1152 N N . ALA A 1 154 ? -39.604 6.450 102.179 1.00 25.52 154 ALA A N 1
ATOM 1153 C CA . ALA A 1 154 ? -39.849 7.820 101.730 1.00 25.52 154 ALA A CA 1
ATOM 1154 C C . ALA A 1 154 ? -39.137 8.841 102.616 1.00 25.52 154 ALA A C 1
ATOM 1155 O O . ALA A 1 154 ? -38.672 9.874 102.124 1.00 25.52 154 ALA A O 1
ATOM 1157 N N . GLN A 1 155 ? -39.015 8.554 103.916 1.00 25.45 155 GLN A N 1
ATOM 1158 C CA . GLN A 1 155 ? -38.244 9.423 104.803 1.00 25.45 155 GLN A CA 1
ATOM 1159 C C . GLN A 1 155 ? -36.760 9.400 104.454 1.00 25.45 155 GLN A C 1
ATOM 1160 O O . GLN A 1 155 ? -36.090 10.440 104.483 1.00 25.45 155 GLN A O 1
ATOM 1166 N N . ALA A 1 156 ? -36.238 8.222 104.108 1.00 21.64 156 ALA A N 1
ATOM 1167 C CA . ALA A 1 156 ? -34.840 8.114 103.702 1.00 21.64 156 ALA A CA 1
ATOM 1168 C C . ALA A 1 156 ? -34.594 8.806 102.363 1.00 21.64 156 ALA A C 1
ATOM 1169 O O . ALA A 1 156 ? -33.540 9.423 102.157 1.00 21.64 156 ALA A O 1
ATOM 1171 N N . LEU A 1 157 ? -35.578 8.748 101.460 1.00 21.34 157 LEU A N 1
ATOM 1172 C CA . LEU A 1 157 ? -35.483 9.468 100.194 1.00 21.34 157 LEU A CA 1
ATOM 1173 C C . LEU A 1 157 ? -35.505 10.977 100.403 1.00 21.34 157 LEU A C 1
ATOM 1174 O O . LEU A 1 157 ? -34.803 11.710 99.698 1.00 21.34 157 LEU A O 1
ATOM 1179 N N . SER A 1 158 ? -36.287 11.457 101.379 1.00 21.86 158 SER A N 1
ATOM 1180 C CA . SER A 1 158 ? -36.278 12.885 101.676 1.00 21.86 158 SER A CA 1
ATOM 1181 C C . SER A 1 158 ? -34.971 13.314 102.333 1.00 21.86 158 SER A C 1
ATOM 1182 O O . SER A 1 158 ? -34.518 14.434 102.093 1.00 21.86 158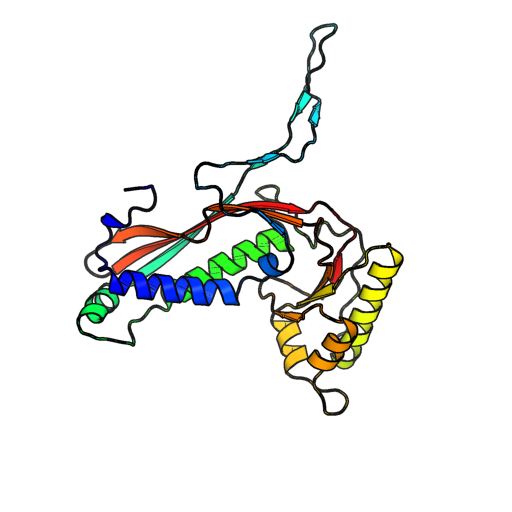 SER A O 1
ATOM 1185 N N . VAL A 1 159 ? -34.348 12.436 103.131 1.00 20.18 159 VAL A N 1
ATOM 1186 C CA . VAL A 1 159 ? -32.996 12.690 103.646 1.00 20.18 159 VAL A CA 1
ATOM 1187 C C . VAL A 1 159 ? -32.002 12.864 102.498 1.00 20.18 159 VAL A C 1
ATOM 1188 O O . VAL A 1 159 ? -31.230 13.832 102.461 1.00 20.18 159 VAL A O 1
ATOM 1192 N N . LEU A 1 160 ? -32.024 11.936 101.535 1.00 19.57 160 LEU A N 1
ATOM 1193 C CA . LEU A 1 160 ? -31.072 11.997 100.427 1.00 19.57 160 LEU A CA 1
ATOM 1194 C C . LEU A 1 160 ? -31.324 13.188 99.510 1.00 19.57 160 LEU A C 1
ATOM 1195 O O . LEU A 1 160 ? -30.375 13.746 98.955 1.00 19.57 160 LEU A O 1
ATOM 1200 N N . ARG A 1 161 ? -32.580 13.600 99.353 1.00 20.95 161 ARG A N 1
ATOM 1201 C CA . ARG A 1 161 ? -32.879 14.821 98.617 1.00 20.95 161 ARG A CA 1
ATOM 1202 C C . ARG A 1 161 ? -32.457 16.063 99.395 1.00 20.95 161 ARG A C 1
ATOM 1203 O O . ARG A 1 161 ? -32.042 17.057 98.793 1.00 20.95 161 ARG A O 1
ATOM 1211 N N . THR A 1 162 ? -32.530 16.004 100.724 1.00 20.28 162 THR A N 1
ATOM 1212 C CA . THR A 1 162 ? -32.180 17.139 101.565 1.00 20.28 162 THR A CA 1
ATOM 1213 C C . THR A 1 162 ? -30.676 17.393 101.559 1.00 20.28 162 THR A C 1
ATOM 1214 O O . THR A 1 162 ? -30.237 18.546 101.528 1.00 20.28 162 THR A O 1
ATOM 1218 N N . VAL A 1 163 ? -29.864 16.330 101.559 1.00 18.87 163 VAL A N 1
ATOM 1219 C CA . VAL A 1 163 ? -28.414 16.526 101.522 1.00 18.87 163 VAL A CA 1
ATOM 1220 C C . VAL A 1 163 ? -27.871 16.706 100.116 1.00 18.87 163 VAL A C 1
ATOM 1221 O O . VAL A 1 163 ? -26.650 16.752 99.941 1.00 18.87 163 VAL A O 1
ATOM 1225 N N . GLY A 1 164 ? -28.722 16.770 99.107 1.00 18.05 164 GLY A N 1
ATOM 1226 C CA . GLY A 1 164 ? -28.269 17.117 97.781 1.00 18.05 164 GLY A CA 1
ATOM 1227 C C . GLY A 1 164 ? -27.710 15.989 96.957 1.00 18.05 164 GLY A C 1
ATOM 1228 O O . GLY A 1 164 ? -26.841 16.232 96.118 1.00 18.05 164 GLY A O 1
ATOM 1229 N N . VAL A 1 165 ? -28.164 14.765 97.171 1.00 19.19 165 VAL A N 1
ATOM 1230 C CA . VAL A 1 165 ? -27.692 13.611 96.419 1.00 19.19 165 VAL A CA 1
ATOM 1231 C C . VAL A 1 165 ? -28.868 13.109 95.603 1.00 19.19 165 VAL A C 1
ATOM 1232 O O . VAL A 1 165 ? -29.825 12.564 96.160 1.00 19.19 165 VAL A O 1
ATOM 1236 N N . ASP A 1 166 ? -28.832 13.286 94.290 1.00 22.15 166 ASP A N 1
ATOM 1237 C CA . ASP A 1 166 ? -29.882 12.724 93.461 1.00 22.15 166 ASP A CA 1
ATOM 1238 C C . ASP A 1 166 ? -29.300 11.867 92.351 1.00 22.15 166 ASP A C 1
ATOM 1239 O O . ASP A 1 166 ? -28.346 12.257 91.671 1.00 22.15 166 ASP A O 1
ATOM 1244 N N . GLY A 1 167 ? -29.874 10.682 92.209 1.00 21.58 167 GLY A N 1
ATOM 1245 C CA . GLY A 1 167 ? -29.591 9.763 91.138 1.00 21.58 167 GLY A CA 1
ATOM 1246 C C . GLY A 1 167 ? -30.650 8.708 91.265 1.00 21.58 167 GLY A C 1
ATOM 1247 O O . GLY A 1 167 ? -31.595 8.872 92.042 1.00 21.58 167 GLY A O 1
ATOM 1248 N N . PRO A 1 168 ? -30.542 7.615 90.513 1.00 20.15 168 PRO A N 1
ATOM 1249 C CA . PRO A 1 168 ? -31.406 6.465 90.791 1.00 20.15 168 PRO A CA 1
ATOM 1250 C C . PRO A 1 168 ? -31.029 5.875 92.138 1.00 20.15 168 PRO A C 1
ATOM 1251 O O . PRO A 1 168 ? -29.849 5.743 92.463 1.00 20.15 168 PRO A O 1
ATOM 1255 N N . TYR A 1 169 ? -32.032 5.562 92.937 1.00 20.87 169 TYR A N 1
ATOM 1256 C CA . TYR A 1 169 ? -31.817 5.057 94.279 1.00 20.87 169 TYR A CA 1
ATOM 1257 C C . TYR A 1 169 ? -32.126 3.571 94.310 1.00 20.87 169 TYR A C 1
ATOM 1258 O O . TYR A 1 169 ? -33.226 3.156 93.942 1.00 20.87 169 TYR A O 1
ATOM 1267 N N . SER A 1 170 ? -31.179 2.781 94.777 1.00 18.91 170 SER A N 1
ATOM 1268 C CA . SER A 1 170 ? -31.415 1.370 95.009 1.00 18.91 170 SER A CA 1
ATOM 1269 C C . SER A 1 170 ? -31.655 1.132 96.491 1.00 18.91 170 SER A C 1
ATOM 1270 O O . SER A 1 170 ? -31.159 1.867 97.345 1.00 18.91 170 SER A O 1
ATOM 1273 N N . LEU A 1 171 ? -32.457 0.122 96.791 1.00 19.26 171 LEU A N 1
ATOM 1274 C CA . LEU A 1 171 ? -32.784 -0.222 98.165 1.00 19.26 171 LEU A CA 1
ATOM 1275 C C . LEU A 1 171 ? -32.382 -1.666 98.418 1.00 19.26 171 LEU A C 1
ATOM 1276 O O . LEU A 1 171 ? -32.959 -2.589 97.840 1.00 19.26 171 LEU A O 1
ATOM 1281 N N . LEU A 1 172 ? -31.390 -1.854 99.272 1.00 17.70 172 LEU A N 1
ATOM 1282 C CA . LEU A 1 172 ? -30.863 -3.167 99.600 1.00 17.70 172 LEU A CA 1
ATOM 1283 C C . LEU A 1 172 ? -31.512 -3.626 100.890 1.00 17.70 172 LEU A C 1
ATOM 1284 O O . LEU A 1 172 ? -31.462 -2.913 101.889 1.00 17.70 172 LEU A O 1
ATOM 1289 N N . LEU A 1 173 ? -32.133 -4.796 100.869 1.00 20.11 173 LEU A N 1
ATOM 1290 C CA . LEU A 1 173 ? -32.786 -5.327 102.052 1.00 20.11 173 LEU A CA 1
ATOM 1291 C C . LEU A 1 173 ? -32.040 -6.554 102.544 1.00 20.11 173 LEU A C 1
ATOM 1292 O O . LEU A 1 173 ? -31.502 -7.329 101.754 1.00 20.11 173 LEU A O 1
ATOM 1297 N N . SER A 1 174 ? -32.016 -6.724 103.859 1.00 21.45 174 SER A N 1
ATOM 1298 C CA . SER A 1 174 ? -31.570 -7.978 104.433 1.00 21.45 174 SER A CA 1
ATOM 1299 C C . SER A 1 174 ? -32.569 -9.081 104.096 1.00 21.45 174 SER A C 1
ATOM 1300 O O . SER A 1 174 ? -33.693 -8.820 103.668 1.00 21.45 174 SER A O 1
ATOM 1303 N N . SER A 1 175 ? -32.142 -10.330 104.301 1.00 22.64 175 SER A N 1
ATOM 1304 C CA . SER A 1 175 ? -32.975 -11.476 103.944 1.00 22.64 175 SER A CA 1
ATOM 1305 C C . SER A 1 175 ? -34.258 -11.525 104.767 1.00 22.64 175 SER A C 1
ATOM 1306 O O . SER A 1 175 ? -35.321 -11.857 104.235 1.00 22.64 175 SER A O 1
ATOM 1309 N N . ALA A 1 176 ? -34.183 -11.164 106.050 1.00 24.48 176 ALA A N 1
ATOM 1310 C CA . ALA A 1 176 ? -35.382 -11.089 106.882 1.00 24.48 176 ALA A CA 1
ATOM 1311 C C . ALA A 1 176 ? -36.329 -9.9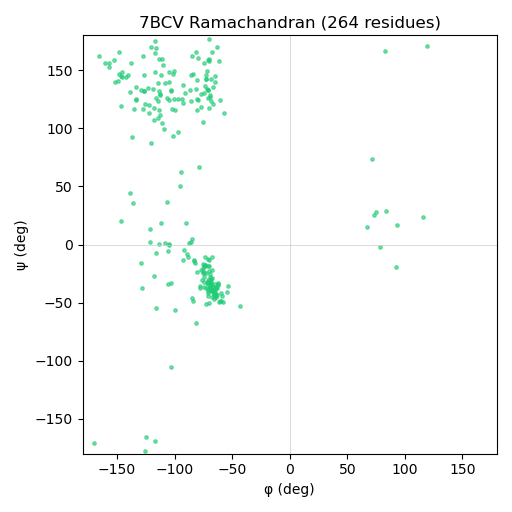92 106.404 1.00 24.48 176 ALA A C 1
ATOM 1312 O O . ALA A 1 176 ? -37.544 -10.206 106.306 1.00 24.48 176 ALA A O 1
ATOM 1314 N N . GLU A 1 177 ? -35.782 -8.826 106.063 1.00 25.25 177 GLU A N 1
ATOM 1315 C CA . GLU A 1 177 ? -36.607 -7.710 105.622 1.00 25.25 177 GLU A CA 1
ATOM 1316 C C . GLU A 1 177 ? -37.126 -7.924 104.207 1.00 25.25 177 GLU A C 1
ATOM 1317 O O . GLU A 1 177 ? -38.261 -7.547 103.895 1.00 25.25 177 GLU A O 1
ATOM 1323 N N . TYR A 1 178 ? -36.309 -8.526 103.340 1.00 23.11 178 TYR A N 1
ATOM 1324 C CA . TYR A 1 178 ? -36.773 -8.903 102.009 1.00 23.11 178 TYR A CA 1
ATOM 1325 C C . TYR A 1 178 ? -37.882 -9.942 102.091 1.00 23.11 178 TYR A C 1
ATOM 1326 O O . TYR A 1 178 ? -38.838 -9.889 101.315 1.00 23.11 178 TYR A O 1
ATOM 1335 N N . THR A 1 179 ? -37.781 -10.870 103.044 1.00 25.62 179 THR A N 1
ATOM 1336 C CA . THR A 1 179 ? -38.827 -11.867 103.251 1.00 25.62 179 THR A CA 1
ATOM 1337 C C . THR A 1 179 ? -40.125 -11.223 103.723 1.00 25.62 179 THR A C 1
ATOM 1338 O O . THR A 1 179 ? -41.198 -11.517 103.180 1.00 25.62 179 THR A O 1
ATOM 1342 N N . LYS A 1 180 ? -40.034 -10.319 104.709 1.00 27.73 180 LYS A N 1
ATOM 1343 C CA . LYS A 1 180 ? -41.212 -9.615 105.218 1.00 27.73 180 LYS A CA 1
ATOM 1344 C C . LYS A 1 180 ? -41.868 -8.755 104.145 1.00 27.73 180 LYS A C 1
ATOM 1345 O O . LYS A 1 180 ? -43.094 -8.627 104.105 1.00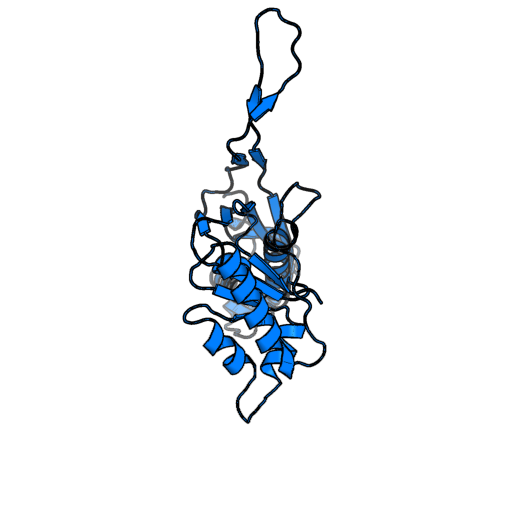 27.73 180 LYS A O 1
ATOM 1351 N N . VAL A 1 181 ? -41.070 -8.168 103.259 1.00 28.33 181 VAL A N 1
ATOM 1352 C CA . VAL A 1 181 ? -41.638 -7.328 102.215 1.00 28.33 181 VAL A CA 1
ATOM 1353 C C . VAL A 1 181 ? -42.243 -8.178 101.095 1.00 28.33 181 VAL A C 1
ATOM 1354 O O . VAL A 1 181 ? -43.299 -7.841 100.546 1.00 28.33 181 VAL A O 1
ATOM 1358 N N . SER A 1 182 ? -41.631 -9.322 100.783 1.00 27.75 182 SER A N 1
ATOM 1359 C CA . SER A 1 182 ? -42.148 -10.195 99.737 1.00 27.75 182 SER A CA 1
ATOM 1360 C C . SER A 1 182 ? -43.384 -10.971 100.171 1.00 27.75 182 SER A C 1
ATOM 1361 O O . SER A 1 182 ? -44.156 -11.411 99.318 1.00 27.75 182 SER A O 1
ATOM 1364 N N . GLU A 1 183 ? -43.589 -11.163 101.470 1.00 30.32 183 GLU A N 1
ATOM 1365 C CA . GLU A 1 183 ? -44.721 -11.934 101.970 1.00 30.32 183 GLU A CA 1
ATOM 1366 C C . GLU A 1 183 ? -45.794 -11.050 102.597 1.00 30.32 183 GLU A C 1
ATOM 1367 O O . GLU A 1 183 ? -46.412 -11.424 103.594 1.00 30.32 183 GLU A O 1
ATOM 1373 N N . SER A 1 184 ? -46.030 -9.868 102.036 1.00 35.95 184 SER A N 1
ATOM 1374 C CA . SER A 1 184 ? -46.972 -8.939 102.639 1.00 35.95 184 SER A CA 1
ATOM 1375 C C . SER A 1 184 ? -47.644 -8.105 101.563 1.00 35.95 184 SER A C 1
ATOM 1376 O O . SER A 1 184 ? -47.045 -7.791 100.533 1.00 35.95 184 SER A O 1
ATOM 1379 N N . THR A 1 185 ? -48.907 -7.767 101.812 1.00 42.51 185 THR A N 1
ATOM 1380 C CA . THR A 1 185 ? -49.695 -6.898 100.953 1.00 42.51 185 THR A CA 1
ATOM 1381 C C . THR A 1 185 ? -50.276 -5.776 101.801 1.00 42.51 185 THR A C 1
ATOM 1382 O O . THR A 1 185 ? -50.327 -5.868 103.028 1.00 42.51 185 THR A O 1
ATOM 1386 N N . ASP A 1 186 ? -50.705 -4.702 101.142 1.00 46.15 186 ASP A N 1
ATOM 1387 C CA . ASP A 1 186 ? -51.235 -3.541 101.847 1.00 46.15 186 ASP A CA 1
ATOM 1388 C C . ASP A 1 186 ? -52.595 -3.093 101.336 1.00 46.15 186 ASP A C 1
ATOM 1389 O O . ASP A 1 186 ? -53.436 -2.666 102.136 1.00 46.15 186 ASP A O 1
ATOM 1394 N N . HIS A 1 187 ? -52.838 -3.157 100.029 1.00 47.53 187 HIS A N 1
ATOM 1395 C CA . HIS A 1 187 ? -54.168 -2.930 99.461 1.00 47.53 187 HIS A CA 1
ATOM 1396 C C . HIS A 1 187 ? -54.435 -3.933 98.353 1.00 47.53 187 HIS A C 1
ATOM 1397 O O . HIS A 1 187 ? -54.921 -3.600 97.273 1.00 47.53 187 HIS A O 1
ATOM 1404 N N . GLY A 1 188 ? -54.089 -5.191 98.609 1.00 47.40 188 GLY A N 1
ATOM 1405 C CA . GLY A 1 188 ? -54.196 -6.229 97.614 1.00 47.40 188 GLY A CA 1
ATOM 1406 C C . GLY A 1 188 ? -52.955 -6.461 96.781 1.00 47.40 188 GLY A C 1
ATOM 1407 O O . GLY A 1 188 ? -52.832 -7.536 96.180 1.00 47.40 188 GLY A O 1
ATOM 1408 N N . TYR A 1 189 ? -52.035 -5.502 96.720 1.00 45.09 189 TYR A N 1
ATOM 1409 C CA . TYR A 1 189 ? -50.824 -5.612 95.922 1.00 45.09 189 TYR A CA 1
ATOM 1410 C C . TYR A 1 189 ? -49.615 -5.567 96.848 1.00 45.09 189 TYR A C 1
ATOM 1411 O O . TYR A 1 189 ? -49.693 -4.966 97.922 1.00 45.09 189 TYR A O 1
ATOM 1420 N N . PRO A 1 190 ? -48.519 -6.254 96.505 1.00 41.61 190 PRO A N 1
ATOM 1421 C CA . PRO A 1 190 ? -47.463 -6.493 97.498 1.00 41.61 190 PRO A CA 1
ATOM 1422 C C . PRO A 1 190 ? -46.685 -5.238 97.868 1.00 41.61 190 PRO A C 1
ATOM 1423 O O . PRO A 1 190 ? -46.640 -4.248 97.136 1.00 41.61 190 PRO A O 1
ATOM 1427 N N . ILE A 1 191 ? -46.068 -5.306 99.050 1.00 37.10 191 ILE A N 1
ATOM 1428 C CA . ILE A 1 191 ? -45.312 -4.182 99.587 1.00 37.10 191 ILE A CA 1
ATOM 1429 C C . ILE A 1 191 ? -44.030 -3.917 98.803 1.00 37.10 191 ILE A C 1
ATOM 1430 O O . ILE A 1 191 ? -43.591 -2.763 98.724 1.00 37.10 191 ILE A O 1
ATOM 1435 N N . ARG A 1 192 ? -43.476 -4.934 98.135 1.00 34.21 192 ARG A N 1
ATOM 1436 C CA . ARG A 1 192 ? -42.355 -4.712 97.225 1.00 34.21 192 ARG A CA 1
ATOM 1437 C C . ARG A 1 192 ? -42.735 -3.799 96.068 1.00 34.21 192 ARG A C 1
ATOM 1438 O O . ARG A 1 192 ? -41.912 -2.995 95.619 1.00 34.21 192 ARG A O 1
ATOM 1446 N N . GLU A 1 193 ? -43.982 -3.866 95.608 1.00 39.30 193 GLU A N 1
ATOM 1447 C CA . GLU A 1 193 ? -44.454 -2.918 94.611 1.00 39.30 193 GLU A CA 1
ATOM 1448 C C . GLU A 1 193 ? -44.893 -1.586 95.213 1.00 39.30 193 GLU A C 1
ATOM 1449 O O . GLU A 1 193 ? -45.021 -0.609 94.472 1.00 39.30 193 GLU A O 1
ATOM 1455 N N . HIS A 1 194 ? -45.114 -1.509 96.529 1.00 40.23 194 HIS A N 1
ATOM 1456 C CA . HIS A 1 194 ? -45.216 -0.194 97.161 1.00 40.23 194 HIS A CA 1
ATOM 1457 C C . HIS A 1 194 ? -43.856 0.484 97.208 1.00 40.23 194 HIS A C 1
ATOM 1458 O O . HIS A 1 194 ? -43.762 1.711 97.120 1.00 40.23 194 HIS A O 1
ATOM 1465 N N . LEU A 1 195 ? -42.794 -0.305 97.371 1.00 34.48 195 LEU A N 1
ATOM 1466 C CA . LEU A 1 195 ? -41.443 0.232 97.438 1.00 34.48 195 LEU A CA 1
ATOM 1467 C C . LEU A 1 195 ? -40.901 0.589 96.067 1.00 34.48 195 LEU A C 1
ATOM 1468 O O . LEU A 1 195 ? -40.200 1.594 95.929 1.00 34.48 195 LEU A O 1
ATOM 1473 N N . SER A 1 196 ? -41.221 -0.207 95.049 1.00 36.42 196 SER A N 1
ATOM 1474 C CA . SER A 1 196 ? -40.655 0.007 93.728 1.00 36.42 196 SER A CA 1
ATOM 1475 C C . SER A 1 196 ? -41.245 1.207 93.001 1.00 36.42 196 SER A C 1
ATOM 1476 O O . SER A 1 196 ? -40.636 1.681 92.039 1.00 36.42 196 SER A O 1
ATOM 1479 N N . ARG A 1 197 ? -42.401 1.718 93.422 1.00 39.05 197 ARG A N 1
ATOM 1480 C CA . ARG A 1 197 ? -42.898 2.935 92.791 1.00 39.05 197 ARG A CA 1
ATOM 1481 C C . ARG A 1 197 ? -42.238 4.188 93.349 1.00 39.05 197 ARG A C 1
ATOM 1482 O O . ARG A 1 197 ? -42.191 5.205 92.652 1.00 39.05 197 ARG A O 1
ATOM 1490 N N . GLN A 1 198 ? -41.711 4.135 94.573 1.00 33.29 198 GLN A N 1
ATOM 1491 C CA . GLN A 1 198 ? -40.966 5.260 95.120 1.00 33.29 198 GLN A CA 1
ATOM 1492 C C . GLN A 1 198 ? -39.577 5.403 94.513 1.00 33.29 198 GLN A C 1
ATOM 1493 O O . GLN A 1 198 ? -39.030 6.508 94.517 1.00 33.29 198 GLN A O 1
ATOM 1499 N N . LEU A 1 199 ? -38.995 4.324 93.994 1.00 31.20 199 LEU A N 1
ATOM 1500 C CA . LEU A 1 199 ? -37.596 4.381 93.590 1.00 31.20 199 LEU A CA 1
ATOM 1501 C C . LEU A 1 199 ? -37.430 4.945 92.186 1.00 31.20 199 LEU A C 1
ATOM 1502 O O . LEU A 1 199 ? -36.600 5.838 91.980 1.00 31.20 199 LEU A O 1
ATOM 1507 N N . GLY A 1 200 ? -38.198 4.456 91.213 1.00 32.16 200 GLY A N 1
ATOM 1508 C CA . GLY A 1 200 ? -38.189 5.072 89.898 1.00 32.16 200 GLY A CA 1
ATOM 1509 C C . GLY A 1 200 ? -36.928 4.851 89.089 1.00 32.16 200 GLY A C 1
ATOM 1510 O O . GLY A 1 200 ? -36.101 5.765 88.995 1.00 32.16 200 GLY A O 1
ATOM 1511 N N . ALA A 1 201 ? -36.762 3.620 88.584 1.00 30.27 201 ALA A N 1
ATOM 1512 C CA . ALA A 1 201 ? -35.638 3.043 87.832 1.00 30.27 201 ALA A CA 1
ATOM 1513 C C . ALA A 1 201 ? -34.467 2.652 88.722 1.00 30.27 201 ALA A C 1
ATOM 1514 O O . ALA A 1 201 ? -33.473 2.114 88.225 1.00 30.27 201 ALA A O 1
ATOM 1516 N N . GLY A 1 202 ? -34.551 2.890 90.009 1.00 27.37 202 GLY A N 1
ATOM 1517 C CA . GLY A 1 202 ? -33.733 2.150 90.935 1.00 27.37 202 GLY A CA 1
ATOM 1518 C C . GLY A 1 202 ? -34.389 0.835 91.292 1.00 27.37 202 GLY A C 1
ATOM 1519 O O . GLY A 1 202 ? -35.582 0.652 91.089 1.00 27.37 202 GLY A O 1
ATOM 1520 N N . GLU A 1 203 ? -33.598 -0.087 91.825 1.00 24.57 203 GLU A N 1
ATOM 1521 C CA . GLU A 1 203 ? -34.050 -1.451 92.041 1.00 24.57 203 GLU A CA 1
ATOM 1522 C C . GLU A 1 203 ? -34.063 -1.802 93.522 1.00 24.57 203 GLU A C 1
ATOM 1523 O O . GLU A 1 203 ? -33.563 -1.067 94.371 1.00 24.57 203 GLU A O 1
ATOM 1529 N N . ILE A 1 204 ? -34.672 -2.944 93.814 1.00 24.53 204 ILE A N 1
ATOM 1530 C CA . ILE A 1 204 ? -34.831 -3.459 95.165 1.00 24.53 204 ILE A CA 1
ATOM 1531 C C . ILE A 1 204 ? -33.987 -4.719 95.264 1.00 24.53 204 ILE A C 1
ATOM 1532 O O . ILE A 1 204 ? -34.294 -5.729 94.622 1.00 24.53 204 ILE A O 1
ATOM 1537 N N . ILE A 1 205 ? -32.924 -4.657 96.048 1.00 19.57 205 ILE A N 1
ATOM 1538 C CA . ILE A 1 205 ? -31.898 -5.690 96.064 1.00 19.57 205 ILE A CA 1
ATOM 1539 C C . ILE A 1 205 ? -32.087 -6.550 97.301 1.00 19.57 205 ILE A C 1
ATOM 1540 O O . ILE A 1 205 ? -32.240 -6.036 98.413 1.00 19.57 205 ILE A O 1
ATOM 1545 N N . TRP A 1 206 ? -32.061 -7.858 97.116 1.00 19.13 206 TRP A N 1
ATOM 1546 C CA . TRP A 1 206 ? -31.904 -8.790 98.224 1.00 19.13 206 TRP A CA 1
ATOM 1547 C C . TRP A 1 206 ? -30.419 -8.854 98.566 1.00 19.13 206 TRP A C 1
ATOM 1548 O O . TRP A 1 206 ? -29.604 -9.284 97.748 1.00 19.13 206 TRP A O 1
ATOM 1559 N N . ALA A 1 207 ? -30.066 -8.406 99.770 1.00 18.12 207 ALA A N 1
ATOM 1560 C CA . ALA A 1 207 ? -28.683 -8.349 100.238 1.00 18.12 207 ALA A CA 1
ATOM 1561 C C . ALA A 1 207 ? -28.545 -9.205 101.489 1.00 18.12 207 ALA A C 1
ATOM 1562 O O . ALA A 1 207 ? -28.688 -8.695 102.609 1.00 18.12 207 ALA A O 1
ATOM 1564 N N . PRO A 1 208 ? -28.270 -10.507 101.347 1.00 18.61 208 PRO A N 1
ATOM 1565 C CA . PRO A 1 208 ? -28.272 -11.405 102.518 1.00 18.61 208 PRO A CA 1
ATOM 1566 C C . PRO A 1 208 ? -27.165 -11.154 103.534 1.00 18.61 208 PRO A C 1
ATOM 1567 O O . PRO A 1 208 ? -27.243 -11.704 104.636 1.00 18.61 208 PRO A O 1
ATOM 1571 N N . ALA A 1 209 ? -26.162 -10.335 103.224 1.00 18.93 209 ALA A N 1
ATOM 1572 C CA . ALA A 1 209 ? -25.146 -9.953 104.196 1.00 18.93 209 ALA A CA 1
ATOM 1573 C C . ALA A 1 209 ? -25.504 -8.705 104.994 1.00 18.93 209 ALA A C 1
ATOM 1574 O O . ALA A 1 209 ? -24.790 -8.376 105.944 1.00 18.93 209 ALA A O 1
ATOM 1576 N N . LEU A 1 210 ? -26.575 -8.008 104.635 1.00 20.00 210 LEU A N 1
ATOM 1577 C CA . LEU A 1 210 ? -27.012 -6.827 105.359 1.00 20.00 210 LEU A CA 1
ATOM 1578 C C . LEU A 1 210 ? -27.775 -7.216 106.623 1.00 20.00 210 LEU A C 1
ATOM 1579 O O . LEU A 1 210 ? -28.269 -8.334 106.763 1.00 20.00 210 LEU A O 1
ATOM 1584 N N . GLU A 1 211 ? -27.868 -6.269 107.556 1.00 23.78 211 GLU A N 1
ATOM 1585 C CA . GLU A 1 211 ? -28.635 -6.467 108.781 1.00 23.78 211 GLU A CA 1
ATOM 1586 C C . GLU A 1 211 ? -30.018 -5.825 108.731 1.00 23.78 211 GLU A C 1
ATOM 1587 O O . GLU A 1 211 ? -31.025 -6.507 108.939 1.00 23.78 211 GLU A O 1
ATOM 1593 N N . GLY A 1 212 ? -30.097 -4.527 108.473 1.00 21.67 212 GLY A N 1
ATOM 1594 C CA . GLY A 1 212 ? -31.388 -3.893 108.306 1.00 21.67 212 GLY A CA 1
ATOM 1595 C C . GLY A 1 212 ? -31.687 -3.642 106.846 1.00 21.67 212 GLY A C 1
ATOM 1596 O O . GLY A 1 212 ? -31.998 -4.570 106.099 1.00 21.67 212 GLY A O 1
ATOM 1597 N N . ALA A 1 213 ? -31.588 -2.389 106.422 1.00 19.66 213 ALA A N 1
ATOM 1598 C CA . ALA A 1 213 ? -31.742 -2.053 105.019 1.00 19.66 213 ALA A CA 1
ATOM 1599 C C . ALA A 1 213 ? -30.864 -0.850 104.712 1.00 19.66 213 ALA A C 1
ATOM 1600 O O . ALA A 1 213 ? -30.363 -0.176 105.610 1.00 19.66 213 ALA A O 1
ATOM 1602 N N . LEU A 1 214 ? -30.657 -0.599 103.427 1.00 16.96 214 LEU A N 1
ATOM 1603 C CA . LEU A 1 214 ? -29.781 0.486 103.013 1.00 16.96 214 LEU A CA 1
ATOM 1604 C C . LEU A 1 214 ? -30.301 1.096 101.727 1.00 16.96 214 LEU A C 1
ATOM 1605 O O . LEU A 1 214 ? -30.375 0.413 100.704 1.00 16.96 214 LEU A O 1
ATOM 1610 N N . LEU A 1 215 ? -30.625 2.380 101.774 1.00 17.47 215 LEU A N 1
ATOM 1611 C CA . LEU A 1 215 ? -30.938 3.154 100.585 1.00 17.47 215 LEU A CA 1
ATOM 1612 C C . LEU A 1 215 ? -29.647 3.803 100.122 1.00 17.47 215 LEU A C 1
ATOM 1613 O O . LEU A 1 215 ? -28.868 4.280 100.945 1.00 17.47 215 LEU A O 1
ATOM 1618 N N . VAL A 1 216 ? -29.404 3.787 98.824 1.00 17.08 216 VAL A N 1
ATOM 1619 C CA . VAL A 1 216 ? -28.118 4.188 98.285 1.00 17.08 216 VAL A CA 1
ATOM 1620 C C . VAL A 1 216 ? -28.328 4.722 96.877 1.00 17.08 216 VAL A C 1
ATOM 1621 O O . VAL A 1 216 ? -29.164 4.230 96.116 1.00 17.08 216 VAL A O 1
ATOM 1625 N N . SER A 1 217 ? -27.611 5.782 96.557 1.00 16.76 217 SER A N 1
ATOM 1626 C CA . SER A 1 217 ? -27.648 6.359 95.229 1.00 16.76 217 SER A CA 1
ATOM 1627 C C . SER A 1 217 ? -26.733 5.569 94.304 1.00 16.76 217 SER A C 1
ATOM 1628 O O . SER A 1 217 ? -25.610 5.235 94.681 1.00 16.76 217 SER A O 1
ATOM 1631 N N . THR A 1 218 ? -27.226 5.237 93.118 1.00 17.94 218 THR A N 1
ATOM 1632 C CA . THR A 1 218 ? -26.356 4.840 92.011 1.00 17.94 218 THR A CA 1
ATOM 1633 C C . THR A 1 218 ? -26.056 6.033 91.113 1.00 17.94 218 THR A C 1
ATOM 1634 O O . THR A 1 218 ? -26.177 5.983 89.894 1.00 17.94 218 THR A O 1
ATOM 1638 N N . ARG A 1 219 ? -25.637 7.121 91.762 1.00 17.40 219 ARG A N 1
ATOM 1639 C CA . ARG A 1 219 ? -25.163 8.320 91.082 1.00 17.40 219 ARG A CA 1
ATOM 1640 C C . ARG A 1 219 ? -23.946 8.016 90.221 1.00 17.40 219 ARG A C 1
ATOM 1641 O O . ARG A 1 219 ? -23.907 8.378 89.040 1.00 17.40 219 ARG A O 1
ATOM 1649 N N . GLY A 1 220 ? -22.958 7.329 90.787 1.00 17.06 220 GLY A N 1
ATOM 1650 C CA . GLY A 1 220 ? -21.912 6.736 89.987 1.00 17.06 220 GLY A CA 1
ATOM 1651 C C . GLY A 1 220 ? -20.513 7.267 90.199 1.00 17.06 220 GLY A C 1
ATOM 1652 O O . GLY A 1 220 ? -19.677 7.183 89.296 1.00 17.06 220 GLY A O 1
ATOM 1653 N N . GLY A 1 221 ? -20.240 7.836 91.362 1.00 15.17 221 GLY A N 1
ATOM 1654 C CA . GLY A 1 221 ? -18.875 8.186 91.698 1.00 15.17 221 GLY A CA 1
ATOM 1655 C C . GLY A 1 221 ? -18.570 8.060 93.175 1.00 15.17 221 GLY A C 1
ATOM 1656 O O . GLY A 1 221 ? -17.629 8.676 93.673 1.00 15.17 221 GLY A O 1
ATOM 1657 N N . ASP A 1 222 ? -19.371 7.283 93.892 1.00 14.16 222 ASP A N 1
ATOM 1658 C CA . ASP A 1 222 ? -19.340 7.290 95.345 1.00 14.16 222 ASP A CA 1
ATOM 1659 C C . ASP A 1 222 ? -18.628 6.093 95.957 1.00 14.16 222 ASP A C 1
ATOM 1660 O O . ASP A 1 222 ? -18.008 6.238 97.011 1.00 14.16 222 ASP A O 1
ATOM 1665 N N . TYR A 1 223 ? -18.694 4.921 95.333 1.00 13.05 223 TYR A N 1
ATOM 1666 C CA . TYR A 1 223 ? -18.099 3.711 95.885 1.00 13.05 223 TYR A CA 1
ATOM 1667 C C . TYR A 1 223 ? -17.322 2.979 94.804 1.00 13.05 223 TYR A C 1
ATOM 1668 O O . TYR A 1 223 ? -17.799 2.831 93.677 1.00 13.05 223 TYR A O 1
ATOM 1677 N N . GLU A 1 224 ? -16.126 2.519 95.150 1.00 12.66 224 GLU A N 1
ATOM 1678 C CA . GLU A 1 224 ? -15.220 1.906 94.186 1.00 12.66 224 GLU A CA 1
ATOM 1679 C C . GLU A 1 224 ? -14.771 0.547 94.692 1.00 12.66 224 GLU A C 1
ATOM 1680 O O . GLU A 1 224 ? -14.113 0.454 95.730 1.00 12.66 224 GLU A O 1
ATOM 1686 N N . LEU A 1 225 ? -15.127 -0.498 93.962 1.00 10.23 225 LEU A N 1
ATOM 1687 C CA . LEU A 1 225 ? -14.610 -1.837 94.200 1.00 10.23 225 LEU A CA 1
ATOM 1688 C C . LEU A 1 225 ? -13.493 -2.093 93.201 1.00 10.23 225 LEU A C 1
ATOM 1689 O O . LEU A 1 225 ? -13.720 -2.094 91.991 1.00 10.23 225 LEU A O 1
ATOM 1694 N N . HIS A 1 226 ? -12.289 -2.262 93.705 1.00 9.05 226 HIS A N 1
ATOM 1695 C CA . HIS A 1 226 ? -11.111 -2.467 92.873 1.00 9.05 226 HIS A CA 1
ATOM 1696 C C . HIS A 1 226 ? -10.784 -3.953 92.890 1.00 9.05 226 HIS A C 1
ATOM 1697 O O . HIS A 1 226 ? -10.090 -4.432 93.782 1.00 9.05 226 HIS A O 1
ATOM 1704 N N . LEU A 1 227 ? -11.310 -4.676 91.907 1.00 10.06 227 LEU A N 1
ATOM 1705 C CA . LEU A 1 227 ? -11.169 -6.123 91.829 1.00 10.06 227 LEU A CA 1
ATOM 1706 C C . LEU A 1 227 ? -9.781 -6.489 91.324 1.00 10.06 227 LEU A C 1
ATOM 1707 O O . LEU A 1 227 ? -9.412 -6.128 90.207 1.00 10.06 227 LEU A O 1
ATOM 1712 N N . GLY A 1 228 ? -9.010 -7.194 92.140 1.00 9.52 228 GLY A N 1
ATOM 1713 C CA . GLY A 1 228 ? -7.745 -7.707 91.661 1.00 9.52 228 GLY A CA 1
ATOM 1714 C C . GLY A 1 228 ? -7.918 -8.991 90.884 1.00 9.52 228 GLY A C 1
ATOM 1715 O O . GLY A 1 228 ? -7.733 -9.033 89.672 1.00 9.52 228 GLY A O 1
ATOM 1716 N N . GLN A 1 229 ? -8.307 -10.043 91.577 1.00 8.98 229 GLN A N 1
ATOM 1717 C CA . GLN A 1 229 ? -8.630 -11.315 90.961 1.00 8.98 229 GLN A CA 1
ATOM 1718 C C . GLN A 1 229 ? -10.111 -11.537 91.187 1.00 8.98 229 GLN A C 1
ATOM 1719 O O . GLN A 1 229 ? -10.568 -11.517 92.329 1.00 8.98 229 GLN A O 1
ATOM 1725 N N . ASP A 1 230 ? -10.856 -11.740 90.106 1.00 10.64 230 ASP A N 1
ATOM 1726 C CA . ASP A 1 230 ? -12.254 -12.122 90.219 1.00 10.64 230 ASP A CA 1
ATOM 1727 C C . ASP A 1 230 ? -12.360 -13.558 90.742 1.00 10.64 230 ASP A C 1
ATOM 1728 O O . ASP A 1 230 ? -11.358 -14.238 90.964 1.00 10.64 230 ASP A O 1
ATOM 1733 N N . LEU A 1 231 ? -13.597 -14.020 90.951 1.00 10.04 231 LEU A N 1
ATOM 1734 C CA . LEU A 1 231 ? -13.868 -15.338 91.528 1.00 10.04 231 LEU A CA 1
ATOM 1735 C C . LEU A 1 231 ? -13.246 -16.485 90.735 1.00 10.04 231 LEU A C 1
ATOM 1736 O O . LEU A 1 231 ? -13.611 -16.736 89.587 1.00 10.04 231 LEU A O 1
ATOM 1741 N N . SER A 1 232 ? -12.273 -17.148 91.344 1.00 7.81 232 SER A N 1
ATOM 1742 C CA . SER A 1 232 ? -11.494 -18.198 90.711 1.00 7.81 232 SER A CA 1
ATOM 1743 C C . SER A 1 232 ? -11.517 -19.451 91.562 1.00 7.81 232 SER A C 1
ATOM 1744 O O . SER A 1 232 ? -11.518 -19.383 92.791 1.00 7.81 232 SER A O 1
ATOM 1747 N N . ILE A 1 233 ? -11.499 -20.591 90.896 1.00 6.89 233 ILE A N 1
ATOM 1748 C CA . ILE A 1 233 ? -11.450 -21.885 91.552 1.00 6.89 233 ILE A CA 1
ATOM 1749 C C . ILE A 1 233 ? -10.020 -22.396 91.500 1.00 6.89 233 ILE A C 1
ATOM 1750 O O . ILE A 1 233 ? -9.422 -22.478 90.425 1.00 6.89 233 ILE A O 1
ATOM 1755 N N . GLY A 1 234 ? -9.471 -22.727 92.659 1.00 6.38 234 GLY A N 1
ATOM 1756 C CA . GLY A 1 234 ? -8.140 -23.279 92.730 1.00 6.38 234 GLY A CA 1
ATOM 1757 C C . GLY A 1 234 ? -8.118 -24.682 93.292 1.00 6.38 234 GLY A C 1
ATOM 1758 O O . GLY A 1 234 ? -9.096 -25.128 93.892 1.00 6.38 234 GLY A O 1
ATOM 1759 N N . TYR A 1 235 ? -7.006 -25.387 93.112 1.00 6.55 235 TYR A N 1
ATOM 1760 C CA . TYR A 1 235 ? -6.832 -26.742 93.613 1.00 6.55 235 TYR A CA 1
ATOM 1761 C C . TYR A 1 235 ? -5.914 -26.727 94.823 1.00 6.55 235 TYR A C 1
ATOM 1762 O O . TYR A 1 235 ? -4.930 -25.989 94.861 1.00 6.55 235 TYR A O 1
ATOM 1771 N N . TYR A 1 236 ? -6.247 -27.529 95.819 1.00 7.94 236 TYR A N 1
ATOM 1772 C CA . TYR A 1 236 ? -5.435 -27.623 97.018 1.00 7.94 236 TYR A CA 1
ATOM 1773 C C . TYR A 1 236 ? -4.827 -29.006 97.223 1.00 7.94 236 TYR A C 1
ATOM 1774 O O . TYR A 1 236 ? -3.614 -29.119 97.369 1.00 7.94 236 TYR A O 1
ATOM 1783 N N . SER A 1 237 ? -5.638 -30.061 97.232 1.00 8.18 237 SER A N 1
ATOM 1784 C CA . SER A 1 237 ? -5.203 -31.382 97.669 1.00 8.18 237 SER A CA 1
ATOM 1785 C C . SER A 1 237 ? -6.235 -32.411 97.232 1.00 8.18 237 SER A C 1
ATOM 1786 O O . SER A 1 237 ? -7.370 -32.064 96.907 1.00 8.18 237 SER A O 1
ATOM 1789 N N . HIS A 1 238 ? -5.832 -33.680 97.224 1.00 8.27 238 HIS A N 1
ATOM 1790 C CA . HIS A 1 238 ? -6.785 -34.756 96.976 1.00 8.27 238 HIS A CA 1
ATOM 1791 C C . HIS A 1 238 ? -6.270 -36.061 97.558 1.00 8.27 238 HIS A C 1
ATOM 1792 O O . HIS A 1 238 ? -5.065 -36.266 97.701 1.00 8.27 238 HIS A O 1
ATOM 1799 N N . ASP A 1 239 ? -7.210 -36.932 97.898 1.00 10.46 239 ASP A N 1
ATOM 1800 C CA . ASP A 1 239 ? -6.912 -38.303 98.284 1.00 10.46 239 ASP A CA 1
ATOM 1801 C C . ASP A 1 239 ? -7.744 -39.187 97.362 1.00 10.46 239 ASP A C 1
ATOM 1802 O O . ASP A 1 239 ? -8.240 -38.739 96.324 1.00 10.46 239 ASP A O 1
ATOM 1807 N N . SER A 1 240 ? -7.871 -40.465 97.715 1.00 11.44 240 SER A N 1
ATOM 1808 C CA . SER A 1 240 ? -8.600 -41.407 96.874 1.00 11.44 240 SER A CA 1
ATOM 1809 C C . SER A 1 240 ? -10.095 -41.118 96.813 1.00 11.44 240 SER A C 1
ATOM 1810 O O . SER A 1 240 ? -10.749 -41.532 95.854 1.00 11.44 240 SER A O 1
ATOM 1813 N N . GLU A 1 241 ? -10.645 -40.415 97.795 1.00 11.99 241 GLU A N 1
ATOM 1814 C CA . GLU A 1 241 ? -12.084 -40.218 97.875 1.00 11.99 241 GLU A CA 1
ATOM 1815 C C . GLU A 1 241 ? -12.539 -38.819 97.483 1.00 11.99 241 GLU A C 1
ATOM 1816 O O . GLU A 1 241 ? -13.629 -38.668 96.936 1.00 11.99 241 GLU A O 1
ATOM 1822 N N . THR A 1 242 ? -11.747 -37.790 97.774 1.00 9.63 242 THR A N 1
ATOM 1823 C CA . THR A 1 242 ? -12.173 -36.408 97.624 1.00 9.63 242 THR A CA 1
ATOM 1824 C C . THR A 1 242 ? -11.062 -35.575 97.006 1.00 9.63 242 THR A C 1
ATOM 1825 O O . THR A 1 242 ? -9.886 -35.908 97.104 1.00 9.63 242 THR A O 1
ATOM 1829 N N . VAL A 1 243 ? -11.455 -34.474 96.373 1.00 7.87 243 VAL A N 1
ATOM 1830 C CA . VAL A 1 243 ? -10.537 -33.428 95.940 1.00 7.87 243 VAL A CA 1
ATOM 1831 C C . VAL A 1 243 ? -10.840 -32.191 96.774 1.00 7.87 243 VAL A C 1
ATOM 1832 O O . VAL A 1 243 ? -11.998 -31.774 96.872 1.00 7.87 243 VAL A O 1
ATOM 1836 N N . GLU A 1 244 ? -9.812 -31.604 97.371 1.00 8.48 244 GLU A N 1
ATOM 1837 C CA . GLU A 1 244 ? -9.974 -30.375 98.133 1.00 8.48 244 GLU A CA 1
ATOM 1838 C C . GLU A 1 244 ? -9.675 -29.207 97.197 1.00 8.48 244 GLU A C 1
ATOM 1839 O O . GLU A 1 244 ? -8.626 -29.179 96.550 1.00 8.48 244 GLU A O 1
ATOM 1845 N N . LEU A 1 245 ? -10.608 -28.278 97.088 1.00 6.19 245 LEU A N 1
ATOM 1846 C CA . LEU A 1 245 ? -10.504 -27.124 96.209 1.00 6.19 245 LEU A CA 1
ATOM 1847 C C . LEU A 1 245 ? -10.726 -25.868 97.035 1.00 6.19 245 LEU A C 1
ATOM 1848 O O . LEU A 1 245 ? -10.905 -25.939 98.246 1.00 6.19 245 LEU A O 1
ATOM 1853 N N . TYR A 1 246 ? -10.705 -24.711 96.377 1.00 5.97 246 TYR A N 1
ATOM 1854 C CA . TYR A 1 246 ? -11.067 -23.465 97.041 1.00 5.97 246 TYR A CA 1
ATOM 1855 C C . TYR A 1 246 ? -11.607 -22.472 96.022 1.00 5.97 246 TYR A C 1
ATOM 1856 O O . TYR A 1 246 ? -11.371 -22.590 94.823 1.00 5.97 246 TYR A O 1
ATOM 1865 N N . LEU A 1 247 ? -12.360 -21.497 96.522 1.00 6.74 247 LEU A N 1
ATOM 1866 C CA . LEU A 1 247 ? -12.712 -20.301 95.771 1.00 6.74 247 LEU A CA 1
ATOM 1867 C C . LEU A 1 247 ? -11.891 -19.124 96.280 1.00 6.74 247 LEU A C 1
ATOM 1868 O O . LEU A 1 247 ? -11.518 -19.075 97.448 1.00 6.74 247 LEU A O 1
ATOM 1873 N N . GLN A 1 248 ? -11.587 -18.188 95.393 1.00 7.47 248 GLN A N 1
ATOM 1874 C CA . GLN A 1 248 ? -10.734 -17.084 95.790 1.00 7.47 248 GLN A CA 1
ATOM 1875 C C . GLN A 1 248 ? -11.127 -15.794 95.084 1.00 7.47 248 GLN A C 1
ATOM 1876 O O . GLN A 1 248 ? -11.517 -15.808 93.918 1.00 7.47 248 GLN A O 1
ATOM 1882 N N . GLU A 1 249 ? -11.008 -14.686 95.810 1.00 10.06 249 GLU A N 1
ATOM 1883 C CA . GLU A 1 249 ? -11.125 -13.339 95.277 1.00 10.06 249 GLU A CA 1
ATOM 1884 C C . GLU A 1 249 ? -10.112 -12.436 95.959 1.00 10.06 249 GLU A C 1
ATOM 1885 O O . GLU A 1 249 ? -9.836 -12.577 97.150 1.00 10.06 249 GLU A O 1
ATOM 1891 N N . THR A 1 250 ? -9.562 -11.498 95.194 1.00 8.28 250 THR A N 1
ATOM 1892 C CA . THR A 1 250 ? -8.761 -10.412 95.736 1.00 8.28 250 THR A CA 1
ATOM 1893 C C . THR A 1 250 ? -9.363 -9.078 95.325 1.00 8.28 250 THR A C 1
ATOM 1894 O O . THR A 1 250 ? -9.681 -8.875 94.152 1.00 8.28 250 THR A O 1
ATOM 1898 N N . PHE A 1 251 ? -9.459 -8.156 96.278 1.00 7.12 251 PHE A N 1
ATOM 1899 C CA . PHE A 1 251 ? -9.998 -6.836 95.983 1.00 7.12 251 PHE A CA 1
ATOM 1900 C C . PHE A 1 251 ? -9.581 -5.839 97.047 1.00 7.12 251 PHE A C 1
ATOM 1901 O O . PHE A 1 251 ? -9.331 -6.196 98.196 1.00 7.12 251 PHE A O 1
ATOM 1909 N N . GLY A 1 252 ? -9.586 -4.573 96.647 1.00 7.31 252 GLY A N 1
ATOM 1910 C CA . GLY A 1 252 ? -9.741 -3.468 97.569 1.00 7.31 252 GLY A CA 1
ATOM 1911 C C . GLY A 1 252 ? -11.085 -2.791 97.371 1.00 7.31 252 GLY A C 1
ATOM 1912 O O . GLY A 1 252 ? -11.715 -2.927 96.325 1.00 7.31 252 GLY A O 1
ATOM 1913 N N . PHE A 1 253 ? -11.527 -2.066 98.395 1.00 9.93 253 PHE A N 1
ATOM 1914 C CA . PHE A 1 253 ? -12.788 -1.335 98.348 1.00 9.93 253 PHE A CA 1
ATOM 1915 C C . PHE A 1 253 ? -12.639 0.035 98.993 1.00 9.93 253 PHE A C 1
ATOM 1916 O O . PHE A 1 253 ? -12.173 0.139 100.128 1.00 9.93 253 PHE A O 1
ATOM 1924 N N . LEU A 1 254 ? -13.112 1.069 98.298 1.00 10.83 254 LEU A N 1
ATOM 1925 C CA . LEU A 1 254 ? -13.072 2.449 98.779 1.00 10.83 254 LEU A CA 1
ATOM 1926 C C . LEU A 1 254 ? -14.467 3.057 98.747 1.00 10.83 254 LEU A C 1
ATOM 1927 O O . LEU A 1 254 ? -15.086 3.141 97.684 1.00 10.83 254 LEU A O 1
ATOM 1932 N N . ALA A 1 255 ? -14.949 3.494 99.899 1.00 11.94 255 ALA A N 1
ATOM 1933 C CA . ALA A 1 255 ? -16.196 4.251 100.002 1.00 11.94 255 ALA A CA 1
ATOM 1934 C C . ALA A 1 255 ? -15.849 5.737 100.061 1.00 11.94 255 ALA A C 1
ATOM 1935 O O . ALA A 1 255 ? -15.548 6.273 101.127 1.00 11.94 255 ALA A O 1
ATOM 1937 N N . LEU A 1 256 ? -15.912 6.403 98.909 1.00 13.47 256 LEU A N 1
ATOM 1938 C CA . LEU A 1 256 ? -15.500 7.799 98.808 1.00 13.47 256 LEU A CA 1
ATOM 1939 C C . LEU A 1 256 ? -16.496 8.750 99.465 1.00 13.47 256 LEU A C 1
ATOM 1940 O O . LEU A 1 256 ? -16.111 9.588 100.283 1.00 13.47 256 LEU A O 1
ATOM 1945 N N . THR A 1 257 ? -17.774 8.633 99.126 1.00 16.18 257 THR A N 1
ATOM 1946 C CA . THR A 1 257 ? -18.772 9.618 99.518 1.00 16.18 257 THR A CA 1
ATOM 1947 C C . THR A 1 257 ? -19.599 9.112 100.693 1.00 16.18 257 THR A C 1
ATOM 1948 O O . THR A 1 257 ? -20.316 8.118 100.572 1.00 16.18 257 THR A O 1
ATOM 1952 N N . ASP A 1 258 ? -19.507 9.811 101.819 1.00 18.30 258 ASP A N 1
ATOM 1953 C CA . ASP A 1 258 ? -20.214 9.429 103.035 1.00 18.30 258 ASP A CA 1
ATOM 1954 C C . ASP A 1 258 ? -21.708 9.721 102.982 1.00 18.30 258 ASP A C 1
ATOM 1955 O O . ASP A 1 258 ? -22.486 9.037 103.653 1.00 18.30 258 ASP A O 1
ATOM 1960 N N . GLU A 1 259 ? -22.128 10.718 102.213 1.00 18.83 259 GLU A N 1
ATOM 1961 C CA . GLU A 1 259 ? -23.478 11.262 102.302 1.00 18.83 259 GLU A CA 1
ATOM 1962 C C . GLU A 1 259 ? -24.489 10.554 101.408 1.00 18.83 259 GLU A C 1
ATOM 1963 O O . GLU A 1 259 ? -25.688 10.791 101.559 1.00 18.83 259 GLU A O 1
ATOM 1969 N N . SER A 1 260 ? -24.052 9.694 100.494 1.00 16.70 260 SER A N 1
ATOM 1970 C CA . SER A 1 260 ? -24.923 9.194 99.442 1.00 16.70 260 SER A CA 1
ATOM 1971 C C . SER A 1 260 ? -25.667 7.915 99.822 1.00 16.70 260 SER A C 1
ATOM 1972 O O . SER A 1 260 ? -26.174 7.225 98.938 1.00 16.70 260 SER A O 1
ATOM 1975 N N . SER A 1 261 ? -25.771 7.600 101.106 1.00 16.46 261 SER A N 1
ATOM 1976 C CA . SER A 1 261 ? -26.528 6.439 101.534 1.00 16.46 261 SER A CA 1
ATOM 1977 C C . SER A 1 261 ? -27.174 6.703 102.885 1.00 16.46 261 SER A C 1
ATOM 1978 O O . SER A 1 261 ? -26.606 7.385 103.736 1.00 16.46 261 SER A O 1
ATOM 1981 N N . VAL A 1 262 ? -28.364 6.150 103.076 1.00 17.60 262 VAL A N 1
ATOM 1982 C CA . VAL A 1 262 ? -29.088 6.230 104.336 1.00 17.60 262 VAL A CA 1
ATOM 1983 C C . VAL A 1 262 ? -29.271 4.816 104.868 1.00 17.60 262 VAL A C 1
ATOM 1984 O O . VAL A 1 262 ? -29.938 4.000 104.231 1.00 17.60 262 VAL A O 1
ATOM 1988 N N . PRO A 1 263 ? -28.710 4.482 106.026 1.00 19.87 263 PRO A N 1
ATOM 1989 C CA . PRO A 1 263 ? -28.996 3.181 106.634 1.00 19.87 263 PRO A CA 1
ATOM 1990 C C . PRO A 1 263 ? -30.403 3.141 107.202 1.00 19.87 263 PRO A C 1
ATOM 1991 O O . PRO A 1 263 ? -30.906 4.126 107.745 1.00 19.87 263 PRO A O 1
ATOM 1995 N N . LEU A 1 264 ? -31.039 1.994 107.066 1.00 23.16 264 LEU A N 1
ATOM 1996 C CA . LEU A 1 264 ? -32.339 1.736 107.676 1.00 23.16 264 LEU A CA 1
ATOM 1997 C C . LEU A 1 264 ? -32.085 0.711 108.771 1.00 23.16 264 LEU A C 1
ATOM 1998 O O . LEU A 1 264 ? -31.871 -0.469 108.490 1.00 23.16 264 LEU A O 1
ATOM 2003 N N . SER A 1 265 ? -32.092 1.161 110.017 1.00 30.35 265 SER A N 1
ATOM 2004 C CA . SER A 1 265 ? -31.623 0.327 111.110 1.00 30.35 265 SER A CA 1
ATOM 2005 C C . SER A 1 265 ? -32.733 -0.567 111.640 1.00 30.35 265 SER A C 1
ATOM 2006 O O . SER A 1 265 ? -33.906 -0.191 111.677 1.00 30.35 265 SER A O 1
ATOM 2009 N N . LEU A 1 266 ? -32.343 -1.763 112.057 1.00 34.95 266 LEU A N 1
ATOM 2010 C CA . LEU A 1 266 ? -33.269 -2.710 112.647 1.00 34.95 266 LEU A CA 1
ATOM 2011 C C . LEU A 1 266 ? -33.556 -2.344 114.099 1.00 34.95 266 LEU A C 1
ATOM 2012 O O . LEU 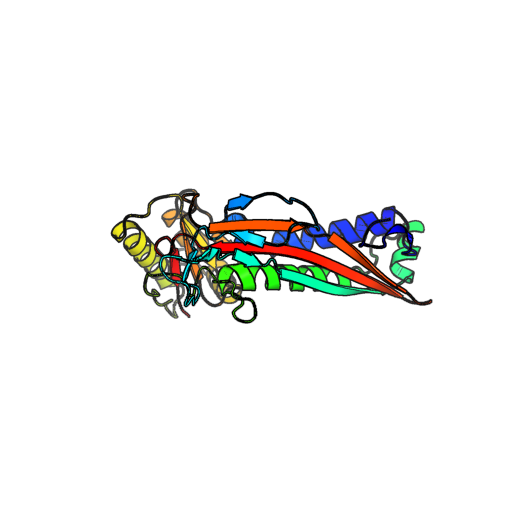A 1 266 ? -32.669 -2.417 114.952 1.00 34.95 266 LEU A O 1
#

Foldseek 3Di:
DDPQPPVPFPFDDVSVVVLVVLLVVLLVQQADLVVQFAEDDAAADPDWWDFPPDWAWDDDDDPPDTDIHTHIQTKDKDKFKFKAWVVLRVVVVVPDPCRDSVRSSVQSNVRSLVVLLCAAPNDVVRPRHHLVVLAPAEAQEQDPDLLCNLVSLVVQVVQLVVVPHDAQKAKEAAPVNVVVQQPDDDPPDTNLVSNVVVRDPYYYHHHNNDDGMKIFHSPPDFKYKYWHDPWDKGFDDDDPTITMIMIMTIIGIDGHDNHGMHHHHD

InterPro domains:
  IPR007544 Type 1 encapsulin shell protein [NF041155] (4-264)
  IPR007544 Type 1 encapsulin shell protein [PF04454] (1-251)
  IPR007544 Type 1 encapsulin shell protein [PIRSF019254] (1-265)
  IPR051429 Encapsulin nanocompartment [PTHR37165] (1-264)